Protein AF-N4WYJ4-F1 (afdb_monomer_lite)

pLDDT: mean 71.33, std 25.98, range [27.62, 96.44]

Organism: Cochliobolus heterostrophus (strain C4 / ATCC 48331 / race T) (NCBI:txid665024)

Sequence (217 aa):
MKHEQSHAVRSYKSSSYQSSDDYSVAETPSPDSASLHLPDNLIVEAGHGLLLISQLPTFDTAGLVSNTGTTDLAVLIHRHYRAFQPPVSLPNSDWTWKKATKQVVLLQKAFPAVKDAENSVLAMAAWFHFLCDIDDEVEQMESMERGLLLGRITKALQTASVDPLKLPKSGHAKLLALVGSFIRQCQVVLSPQVLSHVFADIIDCLEGLKEEAAYQE

Structure (mmCIF, N/CA/C/O backbone):
data_AF-N4WYJ4-F1
#
_entry.id   AF-N4WYJ4-F1
#
loop_
_atom_site.group_PDB
_atom_site.id
_atom_site.type_symbol
_atom_site.label_atom_id
_atom_site.label_alt_id
_atom_site.label_comp_id
_atom_site.label_asym_id
_atom_site.label_entity_id
_atom_site.label_seq_id
_atom_site.pdbx_PDB_ins_code
_atom_site.Cartn_x
_atom_site.Cartn_y
_atom_site.Cartn_z
_atom_site.occupancy
_atom_site.B_iso_or_equiv
_atom_site.auth_seq_id
_atom_site.auth_comp_id
_atom_site.auth_asym_id
_atom_site.auth_atom_id
_atom_site.pdbx_PDB_model_num
ATOM 1 N N . MET A 1 1 ? 72.669 -33.726 16.574 1.00 38.50 1 MET A N 1
ATOM 2 C CA . MET A 1 1 ? 72.337 -33.145 17.898 1.00 38.50 1 MET A CA 1
ATOM 3 C C . MET A 1 1 ? 70.827 -32.952 17.905 1.00 38.50 1 MET A C 1
ATOM 5 O O . MET A 1 1 ? 70.347 -32.255 17.031 1.00 38.50 1 MET A O 1
ATOM 9 N N . LYS A 1 2 ? 70.071 -33.906 18.464 1.00 35.25 2 LYS A N 1
ATOM 10 C CA . LYS A 1 2 ? 69.521 -33.941 19.841 1.00 35.25 2 LYS A CA 1
ATOM 11 C C . LYS A 1 2 ? 68.499 -32.815 20.113 1.00 35.25 2 LYS A C 1
ATOM 13 O O . LYS A 1 2 ? 68.910 -31.667 20.105 1.00 35.25 2 LYS A O 1
ATOM 18 N N . HIS A 1 3 ? 67.239 -33.252 20.309 1.00 31.59 3 HIS A N 1
ATOM 19 C CA . HIS A 1 3 ? 66.086 -32.762 21.107 1.00 31.59 3 HIS A CA 1
ATOM 20 C C . HIS A 1 3 ? 66.052 -31.283 21.562 1.00 31.59 3 HIS A C 1
ATOM 22 O O . HIS A 1 3 ? 67.072 -30.736 21.938 1.00 31.59 3 HIS A O 1
ATOM 28 N N . GLU A 1 4 ? 64.904 -30.590 21.577 1.00 37.00 4 GLU A N 1
ATOM 29 C CA . GLU A 1 4 ? 63.802 -30.826 22.530 1.00 37.00 4 GLU A CA 1
ATOM 30 C C . GLU A 1 4 ? 62.422 -30.331 22.047 1.00 37.00 4 GLU A C 1
ATOM 32 O O . GLU A 1 4 ? 62.275 -29.271 21.443 1.00 37.00 4 GLU A O 1
ATOM 37 N N . GLN A 1 5 ? 61.399 -31.121 22.386 1.00 38.88 5 GLN A N 1
ATOM 38 C CA . GLN A 1 5 ? 59.998 -30.714 22.492 1.00 38.88 5 GLN A CA 1
ATOM 39 C C . GLN A 1 5 ? 59.793 -29.895 23.775 1.00 38.88 5 GLN A C 1
ATOM 41 O O . GLN A 1 5 ? 60.411 -30.178 24.799 1.00 38.88 5 GLN A O 1
ATOM 46 N N . SER A 1 6 ? 58.814 -28.991 23.779 1.00 34.16 6 SER A N 1
ATOM 47 C CA . SER A 1 6 ? 58.082 -28.651 25.003 1.00 34.16 6 SER A CA 1
ATOM 48 C C . SER A 1 6 ? 56.608 -28.416 24.693 1.00 34.16 6 SER A C 1
ATOM 50 O O . SER A 1 6 ? 56.225 -27.476 24.002 1.00 34.16 6 SER A O 1
ATOM 52 N N .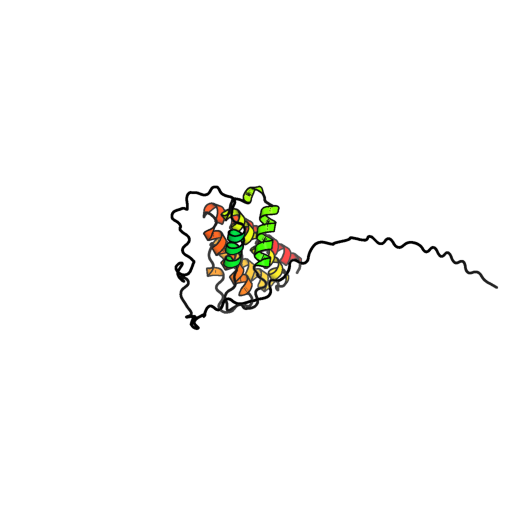 HIS A 1 7 ? 55.796 -29.338 25.205 1.00 33.34 7 HIS A N 1
ATOM 53 C CA . HIS A 1 7 ? 54.352 -29.235 25.341 1.00 33.34 7 HIS A CA 1
ATOM 54 C C . HIS A 1 7 ? 53.992 -28.230 26.440 1.00 33.34 7 HIS A C 1
ATOM 56 O O . HIS A 1 7 ? 54.588 -28.246 27.514 1.00 33.34 7 HIS A O 1
ATOM 62 N N . ALA A 1 8 ? 52.909 -27.482 26.237 1.00 30.91 8 ALA A N 1
ATOM 63 C CA . ALA A 1 8 ? 52.055 -27.034 27.331 1.00 30.91 8 ALA A CA 1
ATOM 64 C C . ALA A 1 8 ? 50.589 -27.199 26.914 1.00 30.91 8 ALA A C 1
ATOM 66 O O . ALA A 1 8 ? 50.016 -26.392 26.189 1.00 30.91 8 ALA A O 1
ATOM 67 N N . VAL A 1 9 ? 50.006 -28.306 27.369 1.00 31.36 9 VAL A N 1
ATOM 68 C CA . VAL A 1 9 ? 48.566 -28.562 27.408 1.00 31.36 9 VAL A CA 1
ATOM 69 C C . VAL A 1 9 ? 47.971 -27.739 28.550 1.00 31.36 9 VAL A C 1
ATOM 71 O O . VAL A 1 9 ? 48.458 -27.814 29.678 1.00 31.36 9 VAL A O 1
ATOM 74 N N . ARG A 1 10 ? 46.861 -27.035 28.305 1.00 28.66 10 ARG A N 1
ATOM 75 C CA . ARG A 1 10 ? 45.894 -26.729 29.367 1.00 28.66 10 ARG A CA 1
ATOM 76 C C . ARG A 1 10 ? 44.469 -26.870 28.835 1.00 28.66 10 ARG A C 1
ATOM 78 O O . ARG A 1 10 ? 43.967 -26.031 28.101 1.00 28.66 10 ARG A O 1
ATOM 85 N N . SER A 1 11 ? 43.882 -28.006 29.197 1.00 31.09 11 SER A N 1
ATOM 86 C CA . SER A 1 11 ? 42.454 -28.313 29.137 1.00 31.09 11 SER A CA 1
ATOM 87 C C . SER A 1 11 ? 41.702 -27.616 30.286 1.00 31.09 11 SER A C 1
ATOM 89 O O . SER A 1 11 ? 42.338 -27.072 31.193 1.00 31.09 11 SER A O 1
ATOM 91 N N . TYR A 1 12 ? 40.369 -27.750 30.256 1.00 29.00 12 TYR A N 1
ATOM 92 C CA . TYR A 1 12 ? 39.311 -27.290 31.175 1.00 29.00 12 TYR A CA 1
ATOM 93 C C . TYR A 1 12 ? 38.788 -25.874 30.858 1.00 29.00 12 TYR A C 1
ATOM 95 O O . TYR A 1 12 ? 39.542 -24.914 30.883 1.00 29.00 12 TYR A O 1
ATOM 103 N N . LYS A 1 13 ? 37.498 -25.645 30.572 1.00 28.92 13 LYS A N 1
ATOM 104 C CA . LYS A 1 13 ? 36.286 -26.295 31.096 1.00 28.92 13 LYS A CA 1
ATOM 105 C C . LYS A 1 13 ? 35.085 -26.007 30.179 1.00 28.92 13 LYS A C 1
ATOM 107 O O . LYS A 1 13 ? 34.887 -24.863 29.780 1.00 28.92 13 LYS A O 1
ATOM 112 N N . SER A 1 14 ? 34.256 -27.026 29.945 1.00 31.02 14 SER A N 1
ATOM 113 C CA . SER A 1 14 ? 32.849 -26.871 29.561 1.00 31.02 14 SER A CA 1
ATOM 114 C C . SER A 1 14 ? 32.115 -25.987 30.567 1.00 31.02 14 SER A C 1
ATOM 116 O O . SER A 1 14 ? 32.258 -26.181 31.775 1.00 31.02 14 SER A O 1
ATOM 118 N N . SER A 1 15 ? 31.270 -25.085 30.074 1.00 30.27 15 SER A N 1
ATOM 119 C CA . SER A 1 15 ? 30.170 -24.517 30.850 1.00 30.27 15 SER A CA 1
ATOM 120 C C . SER A 1 15 ? 28.878 -24.786 30.091 1.00 30.27 15 SER A C 1
ATOM 122 O O . SER A 1 15 ? 28.565 -24.161 29.083 1.00 30.27 15 SER A O 1
ATOM 124 N N . SER A 1 16 ? 28.187 -25.814 30.568 1.00 33.53 16 SER A N 1
ATOM 125 C CA . SER A 1 16 ? 26.795 -26.119 30.293 1.00 33.53 16 SER A CA 1
ATOM 126 C C . SER A 1 16 ? 25.916 -25.083 30.990 1.00 33.53 16 SER A C 1
ATOM 128 O O . SER A 1 16 ? 25.865 -25.063 32.221 1.00 33.53 16 SER A O 1
ATOM 130 N N . TYR A 1 17 ? 25.194 -24.267 30.228 1.00 32.22 17 TYR A N 1
ATOM 131 C CA . TYR A 1 17 ? 23.993 -23.620 30.743 1.00 32.22 17 TYR A CA 1
ATOM 132 C C . TYR A 1 17 ? 22.797 -24.492 30.375 1.00 32.22 17 TYR A C 1
ATOM 134 O O . TYR A 1 17 ? 22.372 -24.557 29.225 1.00 32.22 17 TYR A O 1
ATOM 142 N N . GLN A 1 18 ? 22.313 -25.218 31.383 1.00 32.12 18 GLN A N 1
ATOM 143 C CA . GLN A 1 18 ? 20.965 -25.763 31.423 1.00 32.12 18 GLN A CA 1
ATOM 144 C C . GLN A 1 18 ? 19.982 -24.591 31.359 1.00 32.12 18 GLN A C 1
ATOM 146 O O . GLN A 1 18 ? 20.016 -23.714 32.219 1.00 32.12 18 GLN A O 1
ATOM 151 N N . SER A 1 19 ? 19.102 -24.596 30.364 1.00 32.78 19 SER A N 1
ATOM 152 C CA . SER A 1 19 ? 17.838 -23.871 30.418 1.00 32.78 19 SER A CA 1
ATOM 153 C C . SER A 1 19 ? 16.743 -24.928 30.387 1.00 32.78 19 SER A C 1
ATOM 155 O O . SER A 1 19 ? 16.610 -25.691 29.432 1.00 32.78 19 SER A O 1
ATOM 157 N N . SER A 1 20 ? 16.086 -25.069 31.531 1.00 32.25 20 SER A N 1
ATOM 158 C CA . SER A 1 20 ? 14.923 -25.912 31.756 1.00 32.25 20 SER A CA 1
ATOM 159 C C . SER A 1 20 ? 13.689 -25.173 31.249 1.00 32.25 20 SER A C 1
ATOM 161 O O . SER A 1 20 ? 13.156 -24.330 31.969 1.00 32.25 20 SER A O 1
ATOM 163 N N . ASP A 1 21 ? 13.248 -25.497 30.038 1.00 30.53 21 ASP A N 1
ATOM 164 C CA . ASP A 1 21 ? 11.914 -25.140 29.563 1.00 30.53 21 ASP A CA 1
ATOM 165 C C . ASP A 1 21 ? 10.996 -26.338 29.799 1.00 30.53 21 ASP A C 1
ATOM 167 O O . ASP A 1 21 ? 10.959 -27.295 29.028 1.00 30.53 21 ASP A O 1
ATOM 171 N N . ASP A 1 22 ? 10.283 -26.283 30.916 1.00 32.94 22 ASP A N 1
ATOM 172 C CA . ASP A 1 22 ? 9.165 -27.160 31.226 1.00 32.94 22 ASP A CA 1
ATOM 173 C C . ASP A 1 22 ? 7.936 -26.264 31.362 1.00 32.94 22 ASP A C 1
ATOM 175 O O . ASP A 1 22 ? 7.796 -25.618 32.389 1.00 32.94 22 ASP A O 1
ATOM 179 N N . TYR A 1 23 ? 7.111 -26.149 30.312 1.00 35.03 23 TYR A N 1
ATOM 180 C CA . TYR A 1 23 ? 5.680 -25.829 30.423 1.00 35.03 23 TYR A CA 1
ATOM 181 C C . TYR A 1 23 ? 4.903 -26.262 29.163 1.00 35.03 23 TYR A C 1
ATOM 183 O O . TYR A 1 23 ? 4.906 -25.599 28.130 1.00 35.03 23 TYR A O 1
ATOM 191 N N . SER A 1 24 ? 4.189 -27.377 29.347 1.00 35.22 24 SER A N 1
ATOM 192 C CA . SER A 1 24 ? 2.861 -27.743 28.824 1.00 35.22 24 SER A CA 1
ATOM 193 C C . SER A 1 24 ? 2.606 -27.737 27.313 1.00 35.22 24 SER A C 1
ATOM 195 O O . SER A 1 24 ? 2.227 -26.740 26.701 1.00 35.22 24 SER A O 1
ATOM 197 N N . VAL A 1 25 ? 2.627 -28.954 26.765 1.00 37.81 25 VAL A N 1
ATOM 198 C CA . VAL A 1 25 ? 1.816 -29.368 25.615 1.00 37.81 25 VAL A CA 1
ATOM 199 C C . VAL A 1 25 ? 0.342 -29.108 25.948 1.00 37.81 25 VAL A C 1
ATOM 201 O O . VAL A 1 25 ? -0.238 -29.808 26.774 1.00 37.81 25 VAL A O 1
ATOM 204 N N . ALA A 1 26 ? -0.265 -28.100 25.324 1.00 34.91 26 ALA A N 1
ATOM 205 C CA . ALA A 1 26 ? -1.718 -27.995 25.288 1.00 34.91 26 ALA A CA 1
ATOM 206 C C . ALA A 1 26 ? -2.249 -29.044 24.300 1.00 34.91 26 ALA A C 1
ATOM 208 O O . ALA A 1 26 ? -1.870 -29.070 23.127 1.00 34.91 26 ALA A O 1
ATOM 209 N N . GLU A 1 27 ? -3.076 -29.937 24.829 1.00 35.94 27 GLU A N 1
ATOM 210 C CA . GLU A 1 27 ? -3.680 -31.082 24.161 1.00 35.94 27 GLU A CA 1
ATOM 211 C C . GLU A 1 27 ? -4.438 -30.687 22.885 1.00 35.94 27 GLU A C 1
ATOM 213 O O . GLU A 1 27 ? -5.182 -29.706 22.831 1.00 35.94 27 GLU A O 1
ATOM 218 N N . THR A 1 28 ? -4.264 -31.496 21.843 1.00 34.56 28 THR A N 1
ATOM 219 C CA . THR A 1 28 ? -5.131 -31.504 20.663 1.00 34.56 28 THR A CA 1
ATOM 220 C C . THR A 1 28 ? -6.446 -32.191 21.042 1.00 34.56 28 THR A C 1
ATOM 222 O O . THR A 1 28 ? -6.403 -33.335 21.497 1.00 34.56 28 THR A O 1
ATOM 225 N N . PRO A 1 29 ? -7.626 -31.573 20.848 1.00 31.42 29 PRO A N 1
ATOM 226 C CA . PRO A 1 29 ? -8.875 -32.301 21.009 1.00 31.42 29 PRO A CA 1
ATOM 227 C C . PRO A 1 29 ? -9.007 -33.286 19.843 1.00 31.42 29 PRO A C 1
ATOM 229 O O . PRO A 1 29 ? -9.060 -32.876 18.681 1.00 31.42 29 PRO A O 1
ATOM 232 N N . SER A 1 30 ? -9.028 -34.586 20.150 1.00 31.56 30 SER A N 1
ATOM 233 C CA . SER A 1 30 ? -9.415 -35.618 19.184 1.00 31.56 30 SER A CA 1
ATOM 234 C C . SER A 1 30 ? -10.875 -35.436 18.754 1.00 31.56 30 SER A C 1
ATOM 236 O O . SER A 1 30 ? -11.696 -34.973 19.550 1.00 31.56 30 SER A O 1
ATOM 238 N N . PRO A 1 31 ? -11.205 -35.787 17.500 1.00 36.66 31 PRO A N 1
ATOM 239 C CA . PRO A 1 31 ? -12.508 -35.532 16.925 1.00 36.66 31 PRO A CA 1
ATOM 240 C C . PRO A 1 31 ? -13.461 -36.648 17.336 1.00 36.66 31 PRO A C 1
ATOM 242 O O . PRO A 1 31 ? -13.298 -37.782 16.900 1.00 36.66 31 PRO A O 1
ATOM 245 N N . ASP A 1 32 ? -14.488 -36.320 18.113 1.00 28.59 32 ASP A N 1
ATOM 246 C CA . ASP A 1 32 ? -15.667 -37.170 18.174 1.00 28.59 32 ASP A CA 1
ATOM 247 C C . ASP A 1 32 ? -16.955 -36.357 18.031 1.00 28.59 32 ASP A C 1
ATOM 249 O O . ASP A 1 32 ? -17.362 -35.586 18.895 1.00 28.59 32 ASP A O 1
ATOM 253 N N . SER A 1 33 ? -17.583 -36.604 16.881 1.00 35.38 33 SER A N 1
ATOM 254 C CA . SER A 1 33 ? -19.020 -36.810 16.722 1.00 35.38 33 SER A CA 1
ATOM 255 C C . SER A 1 33 ? -19.963 -35.644 17.042 1.00 35.38 33 SER A C 1
ATOM 257 O O . SER A 1 33 ? -20.680 -35.639 18.038 1.00 35.38 33 SER A O 1
ATOM 259 N N . ALA A 1 34 ? -20.117 -34.751 16.062 1.00 30.33 34 ALA A N 1
ATOM 260 C CA . ALA A 1 34 ? -21.420 -34.170 15.745 1.00 30.33 34 ALA A CA 1
ATOM 261 C C . ALA A 1 34 ? -21.604 -34.154 14.222 1.00 30.33 34 ALA A C 1
ATOM 263 O O . ALA A 1 34 ? -21.078 -33.302 13.509 1.00 30.33 34 ALA A O 1
ATOM 264 N N . SER A 1 35 ? -22.335 -35.148 13.720 1.00 37.78 35 SER A N 1
ATOM 265 C CA . SER A 1 35 ? -22.820 -35.191 12.347 1.00 37.78 35 SER A CA 1
ATOM 266 C C . SER A 1 35 ? -23.762 -34.011 12.098 1.00 37.78 35 SER A C 1
ATOM 268 O O . SER A 1 35 ? -24.872 -33.985 12.634 1.00 37.78 35 SER A O 1
ATOM 270 N N . LEU A 1 36 ? -23.369 -33.073 11.242 1.00 30.50 36 LEU A N 1
ATOM 271 C CA . LEU A 1 36 ? -24.326 -32.233 10.535 1.00 30.50 36 LEU A CA 1
ATOM 272 C C . LEU A 1 36 ? -23.990 -32.259 9.047 1.00 30.50 36 LEU A C 1
ATOM 274 O O . LEU A 1 36 ? -22.912 -31.857 8.620 1.00 30.50 36 LEU A O 1
ATOM 278 N N . HIS A 1 37 ? -24.940 -32.793 8.286 1.00 34.72 37 HIS A N 1
ATOM 279 C CA . HIS A 1 37 ? -25.000 -32.782 6.833 1.00 34.72 37 HIS A CA 1
ATOM 280 C C . HIS A 1 37 ? -24.611 -31.410 6.258 1.00 34.72 37 HIS A C 1
ATOM 282 O O . HIS A 1 37 ? -25.333 -30.432 6.442 1.00 34.72 37 HIS A O 1
ATOM 288 N N . LEU A 1 38 ? -23.513 -31.358 5.505 1.00 30.47 38 LEU A N 1
ATOM 289 C CA . LEU A 1 38 ? -23.254 -30.298 4.533 1.00 30.47 38 LEU A CA 1
ATOM 290 C C . LEU A 1 38 ? -23.948 -30.689 3.219 1.00 30.47 38 LEU A C 1
ATOM 292 O O . LEU A 1 38 ? -23.690 -31.789 2.726 1.00 30.47 38 LEU A O 1
ATOM 296 N N . PRO A 1 39 ? -24.821 -29.851 2.634 1.00 33.59 39 PRO A N 1
ATOM 297 C CA . PRO A 1 39 ? -25.198 -30.029 1.247 1.00 33.59 39 PRO A CA 1
ATOM 298 C C . PRO A 1 39 ? -24.035 -29.593 0.353 1.00 33.59 39 PRO A C 1
ATOM 300 O O . PRO A 1 39 ? -23.543 -28.467 0.450 1.00 33.59 39 PRO A O 1
ATOM 303 N N . ASP A 1 40 ? -23.642 -30.497 -0.541 1.00 40.34 40 ASP A N 1
ATOM 304 C CA . ASP A 1 40 ? -22.989 -30.164 -1.801 1.00 40.34 40 ASP A CA 1
ATOM 305 C C . ASP A 1 40 ? -23.819 -29.102 -2.530 1.00 40.34 40 ASP A C 1
ATOM 307 O O . ASP A 1 40 ? -25.016 -29.302 -2.746 1.00 40.34 40 ASP A O 1
ATOM 311 N N . ASN A 1 41 ? -23.174 -27.985 -2.877 1.00 36.12 41 ASN A N 1
ATOM 312 C CA . ASN A 1 41 ? -23.384 -27.152 -4.071 1.00 36.12 41 ASN A CA 1
ATOM 313 C C . ASN A 1 41 ? -23.122 -25.674 -3.764 1.00 36.12 41 ASN A C 1
ATOM 315 O O . ASN A 1 41 ? -24.031 -24.913 -3.441 1.00 36.12 41 ASN A O 1
ATOM 319 N N . LEU A 1 42 ? -21.884 -25.240 -3.984 1.00 29.39 42 LEU A N 1
ATOM 320 C CA . LEU A 1 42 ? -21.603 -23.859 -4.368 1.00 29.39 42 LEU A CA 1
ATOM 321 C C . LEU A 1 42 ? -20.816 -23.897 -5.674 1.00 29.39 42 LEU A C 1
ATOM 323 O O . LEU A 1 42 ? -19.590 -23.969 -5.702 1.00 29.39 42 LEU A O 1
ATOM 327 N N . ILE A 1 43 ? -21.574 -23.898 -6.770 1.00 30.72 43 ILE A N 1
ATOM 328 C CA . ILE A 1 43 ? -21.075 -23.550 -8.096 1.00 30.72 43 ILE A CA 1
ATOM 329 C C . ILE A 1 43 ? -20.627 -22.090 -8.007 1.00 30.72 43 ILE A C 1
ATOM 331 O O . ILE A 1 43 ? -21.433 -21.194 -7.762 1.00 30.72 43 ILE A O 1
ATOM 335 N N . VAL A 1 44 ? -19.325 -21.863 -8.152 1.00 31.73 44 VAL A N 1
ATOM 336 C CA . VAL A 1 44 ? -18.732 -20.526 -8.191 1.00 31.73 44 VAL A CA 1
ATOM 337 C C . VAL A 1 44 ? -18.948 -19.967 -9.594 1.00 31.73 44 VAL A C 1
ATOM 339 O O . VAL A 1 44 ? -18.223 -20.319 -10.523 1.00 31.73 44 VAL A O 1
ATOM 342 N N . GLU A 1 45 ? -19.949 -19.104 -9.763 1.00 27.62 45 GLU A N 1
ATOM 343 C CA . GLU A 1 45 ? -20.024 -18.254 -10.950 1.00 27.62 45 GLU A CA 1
ATOM 344 C C . GLU A 1 45 ? -19.012 -17.111 -10.841 1.00 27.62 45 GLU A C 1
ATOM 346 O O . GLU A 1 45 ? -18.924 -16.387 -9.847 1.00 27.62 45 GLU A O 1
ATOM 351 N N . ALA A 1 46 ? -18.211 -16.981 -11.895 1.00 42.84 46 ALA A N 1
ATOM 352 C CA . ALA A 1 46 ? -17.242 -15.922 -12.064 1.00 42.84 46 ALA A CA 1
ATOM 353 C C . ALA A 1 46 ? -17.950 -14.616 -12.446 1.00 42.84 46 ALA A C 1
ATOM 355 O O . ALA A 1 46 ? -18.563 -14.511 -13.505 1.00 42.84 46 ALA A O 1
ATOM 356 N N . GLY A 1 47 ? -17.780 -13.594 -11.613 1.00 34.91 47 GLY A N 1
ATOM 357 C CA . GLY A 1 47 ? -18.064 -12.210 -11.971 1.00 34.91 47 GLY A CA 1
ATOM 358 C C . GLY A 1 47 ? -18.966 -11.505 -10.972 1.00 34.91 47 GLY A C 1
ATOM 359 O O . GLY A 1 47 ? -19.944 -12.066 -10.500 1.00 34.91 47 GLY A O 1
ATOM 360 N N . HIS A 1 48 ? -18.676 -10.218 -10.779 1.00 32.94 48 HIS A N 1
ATOM 361 C CA . HIS A 1 48 ? -19.394 -9.239 -9.955 1.00 32.94 48 HIS A CA 1
ATOM 362 C C . HIS A 1 48 ? -18.935 -9.223 -8.491 1.00 32.94 48 HIS A C 1
ATOM 364 O O . HIS A 1 48 ? -19.405 -9.953 -7.624 1.00 32.94 48 HIS A O 1
ATOM 370 N N . GLY A 1 49 ? -17.982 -8.321 -8.228 1.00 39.31 49 GLY A N 1
ATOM 371 C CA . GLY A 1 49 ? -17.507 -7.931 -6.902 1.00 39.31 49 GLY A CA 1
ATOM 372 C C . GLY A 1 49 ? -18.562 -7.166 -6.108 1.00 39.31 49 GLY A C 1
ATOM 373 O O . GLY A 1 49 ? -18.391 -5.984 -5.840 1.00 39.31 49 GLY A O 1
ATOM 374 N N . LEU A 1 50 ? -19.638 -7.860 -5.748 1.00 42.12 50 LEU A N 1
ATOM 375 C CA . LEU A 1 50 ? -20.642 -7.469 -4.761 1.00 42.12 50 LEU A CA 1
ATOM 376 C C . LEU A 1 50 ? -21.359 -8.743 -4.277 1.00 42.12 50 LEU A C 1
ATOM 378 O O . LEU A 1 50 ? -22.571 -8.893 -4.405 1.00 42.12 50 LEU A O 1
ATOM 382 N N . LEU A 1 51 ? -20.608 -9.701 -3.725 1.00 39.41 51 LEU A N 1
ATOM 383 C CA . LEU A 1 51 ? -21.223 -10.806 -2.988 1.00 39.41 51 LEU A CA 1
ATOM 384 C C . LEU A 1 51 ? -21.606 -10.320 -1.586 1.00 39.41 51 LEU A C 1
ATOM 386 O O . LEU A 1 51 ? -20.807 -10.319 -0.656 1.00 39.41 51 LEU A O 1
ATOM 390 N N . LEU A 1 52 ? -22.844 -9.824 -1.527 1.00 38.53 52 LEU A N 1
ATOM 391 C CA . LEU A 1 52 ? -23.845 -10.050 -0.483 1.00 38.53 52 LEU A CA 1
ATOM 392 C C . LEU A 1 52 ? -23.297 -10.250 0.942 1.00 38.53 52 LEU A C 1
ATOM 394 O O . LEU A 1 52 ? -22.988 -11.355 1.379 1.00 38.53 52 LEU A O 1
ATOM 398 N N . ILE A 1 53 ? -23.362 -9.164 1.715 1.00 42.94 53 ILE A N 1
ATOM 399 C CA . ILE A 1 53 ? -23.260 -9.107 3.187 1.00 42.94 53 ILE A CA 1
ATOM 400 C C . ILE A 1 53 ? -24.293 -10.036 3.886 1.00 42.94 53 ILE A C 1
ATOM 402 O O . ILE A 1 53 ? -24.274 -10.194 5.101 1.00 42.94 53 ILE A O 1
ATOM 406 N N . SER A 1 54 ? -25.186 -10.704 3.149 1.00 34.69 54 SER A N 1
ATOM 407 C CA . SER A 1 54 ? -26.291 -11.511 3.676 1.00 34.69 54 SER A CA 1
ATOM 408 C C . SER A 1 54 ? -25.964 -12.976 3.999 1.00 34.69 54 SER A C 1
ATOM 410 O O . SER A 1 54 ? -26.879 -13.719 4.343 1.00 34.69 54 SER A O 1
ATOM 412 N N . GLN A 1 55 ? -24.701 -13.411 3.922 1.00 39.50 55 GLN A N 1
ATOM 413 C CA . GLN A 1 55 ? -24.289 -14.743 4.410 1.00 39.50 55 GLN A CA 1
ATOM 414 C C . GLN A 1 55 ? -23.392 -14.709 5.655 1.00 39.50 55 GLN A C 1
ATOM 416 O O . GLN A 1 55 ? -22.908 -15.748 6.102 1.00 39.50 55 GLN A O 1
ATOM 421 N N . LEU A 1 56 ? -23.191 -13.534 6.254 1.00 44.66 56 LEU A N 1
ATOM 422 C CA . LEU A 1 56 ? -22.655 -13.460 7.610 1.00 44.66 56 LEU A CA 1
ATOM 423 C C . LEU A 1 56 ? -23.780 -13.788 8.608 1.00 44.66 56 LEU A C 1
ATOM 425 O O . LEU A 1 56 ? -24.931 -13.426 8.349 1.00 44.66 56 LEU A O 1
ATOM 429 N N . PRO A 1 57 ? -23.482 -14.440 9.750 1.00 36.38 57 PRO A N 1
ATOM 430 C CA . PRO A 1 57 ? -24.425 -14.493 10.862 1.00 36.38 57 PRO A CA 1
ATOM 431 C C . PRO A 1 57 ? -24.919 -13.070 11.127 1.00 36.38 57 PRO A C 1
ATOM 433 O O . PRO A 1 57 ? -24.099 -12.152 11.189 1.00 36.38 57 PRO A O 1
ATOM 436 N N . THR A 1 58 ? 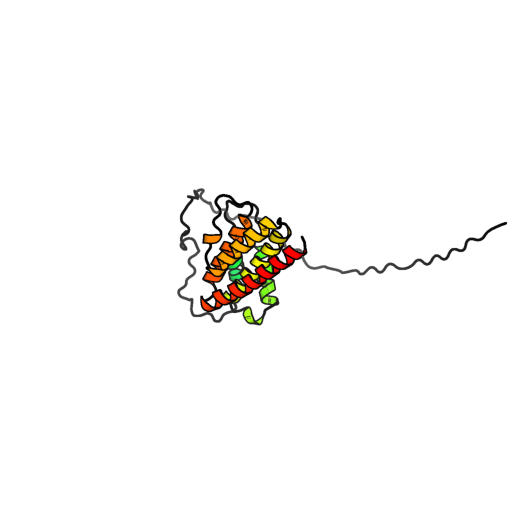-26.234 -12.868 11.233 1.00 36.66 58 THR A N 1
ATOM 437 C CA . THR A 1 58 ? -26.825 -11.572 11.588 1.00 36.66 58 THR A CA 1
ATOM 438 C C . THR A 1 58 ? -26.279 -11.137 12.942 1.00 36.66 58 THR A C 1
ATOM 440 O O . THR A 1 58 ? -26.799 -11.527 13.985 1.00 36.66 58 THR A O 1
ATOM 443 N N . PHE A 1 59 ? -25.205 -10.351 12.927 1.00 44.41 59 PHE A N 1
ATOM 444 C CA . PHE A 1 59 ? -24.802 -9.562 14.073 1.00 44.41 59 PHE A CA 1
ATOM 445 C C . PHE A 1 59 ? -25.792 -8.413 14.168 1.00 44.41 59 PHE A C 1
ATOM 447 O O . PHE A 1 59 ? -25.940 -7.625 13.236 1.00 44.41 59 PHE A O 1
ATOM 454 N N . ASP A 1 60 ? -26.516 -8.382 15.279 1.00 35.66 60 ASP A N 1
ATOM 455 C CA . ASP A 1 60 ? -27.453 -7.325 15.611 1.00 35.66 60 ASP A CA 1
ATOM 456 C C . ASP A 1 60 ? -26.711 -5.980 15.674 1.00 35.66 60 ASP A C 1
ATOM 458 O O . ASP A 1 60 ? -25.995 -5.672 16.628 1.00 35.66 60 ASP A O 1
ATOM 462 N N . THR A 1 61 ? -26.838 -5.186 14.611 1.00 42.56 61 THR A N 1
ATOM 463 C CA . THR A 1 61 ? -26.232 -3.856 14.508 1.00 42.56 61 THR A CA 1
ATOM 464 C C . THR A 1 61 ? -27.044 -2.782 15.234 1.00 42.56 61 THR A C 1
ATOM 466 O O . THR A 1 61 ? -26.623 -1.627 15.251 1.00 42.56 61 THR A O 1
ATOM 469 N N . ALA A 1 62 ? -28.184 -3.121 15.858 1.00 35.06 62 ALA A N 1
ATOM 470 C CA . ALA A 1 62 ? -28.998 -2.160 16.609 1.00 35.06 62 ALA A CA 1
ATOM 471 C C . ALA A 1 62 ? -28.310 -1.662 17.897 1.00 35.06 62 ALA A C 1
ATOM 473 O O . ALA A 1 62 ? -28.752 -0.682 18.494 1.00 35.06 62 ALA A O 1
ATOM 474 N N . GLY A 1 63 ? -27.200 -2.296 18.295 1.00 30.83 63 GLY A N 1
ATOM 475 C CA . GLY A 1 63 ? -26.357 -1.908 19.426 1.00 30.83 63 GLY A CA 1
ATOM 476 C C . GLY A 1 63 ? -25.055 -1.177 19.074 1.00 30.83 63 GLY A C 1
ATOM 477 O O . GLY A 1 63 ? -24.235 -0.999 19.971 1.00 30.83 63 GLY A O 1
ATOM 478 N N . LEU A 1 64 ? -24.828 -0.746 17.822 1.00 40.62 64 LEU A N 1
ATOM 479 C CA . LEU A 1 64 ? -23.647 0.052 17.426 1.00 40.62 64 LEU A CA 1
ATOM 480 C C . LEU A 1 64 ? -23.771 1.512 17.897 1.00 40.62 64 LEU A C 1
ATOM 482 O O . LEU A 1 64 ? -23.715 2.475 17.135 1.00 40.62 64 LEU A O 1
ATOM 486 N N . VAL A 1 65 ? -23.938 1.662 19.207 1.00 34.50 65 VAL A N 1
ATOM 487 C CA . VAL A 1 65 ? -23.569 2.866 19.937 1.00 34.50 65 VAL A CA 1
ATOM 488 C C . VAL A 1 65 ? -22.066 3.050 19.741 1.00 34.50 65 VAL A C 1
ATOM 490 O O . VAL A 1 65 ? -21.303 2.094 19.850 1.00 34.50 65 VAL A O 1
ATOM 493 N N . SER A 1 66 ? -21.664 4.277 19.415 1.00 40.53 66 SER A N 1
ATOM 494 C CA . SER A 1 66 ? -20.279 4.746 19.315 1.00 40.53 66 SER A CA 1
ATOM 495 C C . SER A 1 66 ? -19.379 4.130 20.397 1.00 40.53 66 SER A C 1
ATOM 497 O O . SER A 1 66 ? -19.295 4.651 21.508 1.00 40.53 66 SER A O 1
ATOM 499 N N . ASN A 1 67 ? -18.685 3.038 20.071 1.00 37.38 67 ASN A N 1
ATOM 500 C CA . ASN A 1 67 ? -17.699 2.443 20.957 1.00 37.38 67 ASN A CA 1
ATOM 501 C C . ASN A 1 67 ? -16.394 3.216 20.797 1.00 37.38 67 ASN A C 1
ATOM 503 O O . ASN A 1 67 ? -15.569 2.927 19.936 1.00 37.38 67 ASN A O 1
ATOM 507 N N . THR A 1 68 ? -16.174 4.163 21.701 1.00 42.69 68 THR A N 1
ATOM 508 C CA . THR A 1 68 ? -14.838 4.491 22.211 1.00 42.69 68 THR A CA 1
ATOM 509 C C . THR A 1 68 ? -14.283 3.273 22.968 1.00 42.69 68 THR A C 1
ATOM 511 O O . THR A 1 68 ? -14.119 3.305 24.186 1.00 42.69 68 THR A O 1
ATOM 514 N N . GLY A 1 69 ? -14.100 2.160 22.258 1.00 46.69 69 GLY A N 1
ATOM 515 C CA . GLY A 1 69 ? -13.587 0.891 22.758 1.00 46.69 69 GLY A CA 1
ATOM 516 C C . GLY A 1 69 ? -12.295 0.545 22.032 1.00 46.69 69 GLY A C 1
ATOM 517 O O . GLY A 1 69 ? -12.097 0.942 20.886 1.00 46.69 69 GLY A O 1
ATOM 518 N N . THR A 1 70 ? -11.412 -0.168 22.723 1.00 61.78 70 THR A N 1
ATOM 519 C CA . THR A 1 70 ? -10.143 -0.687 22.203 1.00 61.78 70 THR A CA 1
ATOM 520 C C . THR A 1 70 ? -10.337 -1.314 20.823 1.00 61.78 70 THR A C 1
ATOM 522 O O . THR A 1 70 ? -11.203 -2.172 20.653 1.00 61.78 70 THR A O 1
ATOM 525 N N . THR A 1 71 ? -9.543 -0.887 19.838 1.00 73.50 71 THR A N 1
ATOM 526 C CA . THR A 1 71 ? -9.624 -1.415 18.471 1.00 73.50 71 THR A CA 1
ATOM 527 C C . THR A 1 71 ? -9.411 -2.928 18.471 1.00 73.50 71 THR A C 1
ATOM 529 O O . THR A 1 71 ? -8.422 -3.421 19.018 1.00 73.50 71 THR A O 1
ATOM 532 N N . ASP A 1 72 ? -10.326 -3.673 17.847 1.00 87.69 72 ASP A N 1
ATOM 533 C CA . ASP A 1 72 ? -10.210 -5.126 17.746 1.00 87.69 72 ASP A CA 1
ATOM 534 C C . ASP A 1 72 ? -9.036 -5.499 16.825 1.00 87.69 72 ASP A C 1
ATOM 536 O O . ASP A 1 72 ? -9.046 -5.278 15.609 1.00 87.69 72 ASP A O 1
ATOM 540 N N . LEU A 1 73 ? -8.002 -6.087 17.426 1.00 89.06 73 LEU A N 1
ATOM 541 C CA . LEU A 1 73 ? -6.801 -6.531 16.733 1.00 89.06 73 LEU A CA 1
ATOM 542 C C . LEU A 1 73 ? -7.112 -7.562 15.637 1.00 89.06 73 LEU A C 1
ATOM 544 O O . LEU A 1 73 ? -6.499 -7.520 14.571 1.00 89.06 73 LEU A O 1
ATOM 548 N N . ALA A 1 74 ? -8.065 -8.470 15.856 1.00 91.69 74 ALA A N 1
ATOM 549 C CA . ALA A 1 74 ? -8.433 -9.464 14.853 1.00 91.69 74 ALA A CA 1
ATOM 550 C C . ALA A 1 74 ? -9.077 -8.802 13.626 1.00 91.69 74 ALA A C 1
ATOM 552 O O . ALA A 1 74 ? -8.790 -9.196 12.492 1.00 91.69 74 ALA A O 1
ATOM 553 N N . VAL A 1 75 ? -9.880 -7.753 13.841 1.00 92.38 75 VAL A N 1
ATOM 554 C CA . VAL A 1 75 ? -10.483 -6.955 12.763 1.00 92.38 75 VAL A CA 1
ATOM 555 C C . VAL A 1 75 ? -9.407 -6.235 11.957 1.00 92.38 75 VAL A C 1
ATOM 557 O O . VAL A 1 75 ? -9.410 -6.332 10.729 1.00 92.38 75 VAL A O 1
ATOM 560 N N . LEU A 1 76 ? -8.444 -5.587 12.619 1.00 94.56 76 LEU A N 1
ATOM 561 C CA . LEU A 1 76 ? -7.313 -4.936 11.948 1.00 94.56 76 LEU A CA 1
ATOM 562 C C . LEU A 1 76 ? -6.523 -5.913 11.071 1.00 94.56 76 LEU A C 1
ATOM 564 O O . LEU A 1 76 ? -6.271 -5.637 9.896 1.00 94.56 76 LEU A O 1
ATOM 568 N N . ILE A 1 77 ? -6.167 -7.073 11.626 1.00 94.62 77 ILE A N 1
ATOM 569 C CA . ILE A 1 77 ? -5.424 -8.114 10.908 1.00 94.62 77 ILE A CA 1
ATOM 570 C C . ILE A 1 77 ? -6.232 -8.617 9.714 1.00 94.62 77 ILE A C 1
ATOM 572 O O . ILE A 1 77 ? -5.681 -8.745 8.621 1.00 94.62 77 ILE A O 1
ATOM 576 N N . HIS A 1 78 ? -7.531 -8.868 9.893 1.00 95.19 78 HIS A N 1
ATOM 577 C CA . HIS A 1 78 ? -8.388 -9.345 8.815 1.00 95.19 78 HIS A CA 1
ATOM 578 C C . HIS A 1 78 ? -8.509 -8.331 7.682 1.00 95.19 78 HIS A C 1
ATOM 580 O O . HIS A 1 78 ? -8.341 -8.692 6.515 1.00 95.19 78 HIS A O 1
ATOM 586 N N . ARG A 1 79 ? -8.759 -7.060 8.016 1.00 95.50 79 ARG A N 1
ATOM 587 C CA . ARG A 1 79 ? -8.845 -5.977 7.031 1.00 95.50 79 ARG A CA 1
ATOM 588 C C . ARG A 1 79 ? -7.537 -5.839 6.254 1.00 95.50 79 ARG A C 1
ATOM 590 O O . ARG A 1 79 ? -7.578 -5.799 5.027 1.00 95.50 79 ARG A O 1
ATOM 597 N N . HIS A 1 80 ? -6.394 -5.844 6.945 1.00 96.31 80 HIS A N 1
ATOM 598 C CA . HIS A 1 80 ? -5.076 -5.769 6.304 1.00 96.31 80 HIS A CA 1
ATOM 599 C C . HIS A 1 80 ? -4.795 -6.985 5.412 1.00 96.31 80 HIS A C 1
ATOM 601 O O . HIS A 1 80 ? -4.438 -6.835 4.248 1.00 96.31 80 HIS A O 1
ATOM 607 N N . TYR A 1 81 ? -5.038 -8.201 5.910 1.00 95.00 81 TYR A N 1
ATOM 608 C CA . TYR A 1 81 ? -4.849 -9.429 5.135 1.00 95.00 81 TYR A CA 1
ATOM 609 C C . TYR A 1 81 ? -5.659 -9.418 3.834 1.00 95.00 81 TYR A C 1
ATOM 611 O O . TYR A 1 81 ? -5.118 -9.711 2.767 1.00 95.00 81 TYR A O 1
ATOM 619 N N . ARG A 1 82 ? -6.941 -9.043 3.911 1.00 93.94 82 ARG A N 1
ATOM 620 C CA . ARG A 1 82 ? -7.842 -9.007 2.754 1.00 93.94 82 ARG A CA 1
ATOM 621 C C . ARG A 1 82 ? -7.469 -7.937 1.735 1.00 93.94 82 ARG A C 1
ATOM 623 O O . ARG A 1 82 ? -7.597 -8.197 0.543 1.00 93.94 82 ARG A O 1
ATOM 630 N N . ALA A 1 83 ? -6.997 -6.771 2.178 1.00 94.12 83 ALA A N 1
ATOM 631 C CA . ALA A 1 83 ? -6.616 -5.678 1.282 1.00 94.12 83 ALA A CA 1
ATOM 632 C C . ALA A 1 83 ? -5.513 -6.084 0.288 1.00 94.12 83 ALA A C 1
ATOM 634 O O . ALA A 1 83 ? -5.516 -5.645 -0.864 1.00 94.12 83 ALA A O 1
ATOM 635 N N . PHE A 1 84 ? -4.612 -6.970 0.713 1.00 93.19 84 PHE A N 1
ATOM 636 C CA . PHE A 1 84 ? -3.460 -7.431 -0.066 1.00 93.19 84 PHE A CA 1
ATOM 637 C C . PHE A 1 84 ? -3.572 -8.883 -0.529 1.00 93.19 84 PHE A C 1
ATOM 639 O O . PHE A 1 84 ? -2.601 -9.465 -1.007 1.00 93.19 84 PHE A O 1
ATOM 646 N N . GLN A 1 85 ? -4.757 -9.485 -0.415 1.00 88.25 85 GLN A N 1
ATOM 647 C CA . GLN A 1 85 ? -4.967 -10.819 -0.949 1.00 88.25 85 GLN A CA 1
ATOM 648 C C . GLN A 1 85 ? -4.826 -10.775 -2.482 1.00 88.25 85 GLN A C 1
ATOM 650 O O . GLN A 1 85 ? -5.542 -10.013 -3.140 1.00 88.25 85 GLN A O 1
ATOM 655 N N . PRO A 1 86 ? -3.915 -11.564 -3.070 1.00 74.94 86 PRO A N 1
ATOM 656 C CA . PRO A 1 86 ? -3.698 -11.521 -4.503 1.00 74.94 86 PRO A CA 1
ATOM 657 C C . PRO A 1 86 ? -4.902 -12.080 -5.260 1.00 74.94 86 PRO A C 1
ATOM 659 O O . PRO A 1 86 ? -5.641 -12.923 -4.738 1.00 74.94 86 PRO A O 1
ATOM 662 N N . PRO A 1 87 ? -5.077 -11.664 -6.523 1.00 76.00 87 PRO A N 1
ATOM 663 C CA . PRO A 1 87 ? -6.003 -12.311 -7.436 1.00 76.00 87 PRO A CA 1
ATOM 664 C C . PRO A 1 87 ? -5.749 -13.821 -7.508 1.00 76.00 87 PRO A C 1
ATOM 666 O O . PRO A 1 87 ? -4.603 -14.258 -7.540 1.00 76.00 87 PRO A O 1
ATOM 669 N N . VAL A 1 88 ? -6.818 -14.613 -7.634 1.00 75.50 88 VAL A N 1
ATOM 670 C CA . VAL A 1 88 ? -6.752 -16.086 -7.762 1.00 75.50 88 VAL A CA 1
ATOM 671 C C . VAL A 1 88 ? -5.854 -16.531 -8.928 1.00 75.50 88 VAL A C 1
ATOM 673 O O . VAL A 1 88 ? -5.260 -17.603 -8.892 1.00 75.50 88 VAL A O 1
ATOM 676 N N . SER A 1 89 ? -5.700 -15.683 -9.948 1.00 73.88 89 SER A N 1
ATOM 677 C CA . SER A 1 89 ? -4.806 -15.900 -11.087 1.00 73.88 89 SER A CA 1
ATOM 678 C C . SER A 1 89 ? -3.307 -15.796 -10.760 1.00 73.88 89 SER A C 1
ATOM 680 O O . SER A 1 89 ? -2.490 -16.052 -11.640 1.00 73.88 89 SER A O 1
ATOM 682 N N . LEU A 1 90 ? -2.931 -15.407 -9.537 1.00 72.44 90 LEU A N 1
ATOM 683 C CA . LEU A 1 90 ? -1.551 -15.289 -9.053 1.00 72.44 90 LEU A CA 1
ATOM 684 C C . LEU A 1 90 ? -1.333 -16.249 -7.861 1.00 72.44 90 LEU A C 1
ATOM 686 O O . LEU A 1 90 ? -1.364 -15.821 -6.708 1.00 72.44 90 LEU A O 1
ATOM 690 N N . PRO A 1 91 ? -1.140 -17.558 -8.119 1.00 56.66 91 PRO A N 1
ATOM 691 C CA . PRO A 1 91 ? -1.272 -18.603 -7.098 1.00 56.66 91 PRO A CA 1
ATOM 692 C C . PRO A 1 91 ? -0.111 -18.722 -6.092 1.00 56.66 91 PRO A C 1
ATOM 694 O O . PRO A 1 91 ? -0.256 -19.447 -5.114 1.00 56.66 91 PRO A O 1
ATOM 697 N N . ASN A 1 92 ? 1.003 -18.003 -6.260 1.00 59.28 92 ASN A N 1
ATOM 698 C CA . ASN A 1 92 ? 2.130 -18.028 -5.316 1.00 59.28 92 ASN A CA 1
ATOM 699 C C . ASN A 1 92 ? 2.269 -16.693 -4.598 1.00 59.28 92 ASN A C 1
ATOM 701 O O . ASN A 1 92 ? 3.001 -15.797 -5.015 1.00 59.28 92 ASN A O 1
ATOM 705 N N . SER A 1 93 ? 1.533 -16.573 -3.506 1.00 67.25 93 SER A N 1
ATOM 706 C CA . SER A 1 93 ? 1.557 -15.400 -2.660 1.00 67.25 93 SER A CA 1
ATOM 707 C C . SER A 1 93 ? 2.159 -15.742 -1.319 1.00 67.25 93 SER A C 1
ATOM 709 O O . SER A 1 93 ? 1.510 -16.366 -0.482 1.00 67.25 93 SER A O 1
ATOM 711 N N . ASP A 1 94 ? 3.366 -15.241 -1.078 1.00 82.19 94 ASP A N 1
ATOM 712 C CA . ASP A 1 94 ? 3.984 -15.298 0.245 1.00 82.19 94 ASP A CA 1
ATOM 713 C C . ASP A 1 94 ? 3.192 -14.488 1.290 1.00 82.19 94 ASP A C 1
ATOM 715 O O . ASP A 1 94 ? 3.517 -14.526 2.481 1.00 82.19 94 ASP A O 1
ATOM 719 N N . TRP A 1 95 ? 2.154 -13.751 0.870 1.00 90.81 95 TRP A N 1
ATOM 720 C CA . TRP A 1 95 ? 1.213 -13.071 1.747 1.00 90.81 95 TRP A CA 1
ATOM 721 C C . TRP A 1 95 ? 0.286 -14.063 2.452 1.00 90.81 95 TRP A C 1
ATOM 723 O O . TRP A 1 95 ? -0.517 -14.772 1.844 1.00 90.81 95 TRP A O 1
ATOM 733 N N . THR A 1 96 ? 0.391 -14.094 3.778 1.00 91.44 96 THR A N 1
ATOM 734 C CA . THR A 1 96 ? -0.353 -15.010 4.644 1.00 91.44 96 THR A CA 1
ATOM 735 C C . THR A 1 96 ? -0.959 -14.252 5.813 1.00 91.44 96 THR A C 1
ATOM 737 O O . THR A 1 96 ? -0.448 -13.210 6.229 1.00 91.44 96 THR A O 1
ATOM 740 N N . TRP A 1 97 ? -1.988 -14.836 6.429 1.00 92.25 97 TRP A N 1
ATOM 741 C CA . TRP A 1 97 ? -2.551 -14.334 7.684 1.00 92.25 97 TRP A CA 1
ATOM 742 C C . TRP A 1 97 ? -1.479 -14.101 8.760 1.00 92.25 97 TRP A C 1
ATOM 744 O O . TRP A 1 97 ? -1.497 -13.106 9.486 1.00 92.25 97 TRP A O 1
ATOM 754 N N . LYS A 1 98 ? -0.493 -15.005 8.837 1.00 94.31 98 LYS A N 1
ATOM 755 C CA . LYS A 1 98 ? 0.635 -14.909 9.770 1.00 94.31 98 LYS A CA 1
ATOM 756 C C . LYS A 1 98 ? 1.504 -13.677 9.496 1.00 94.31 98 LYS A C 1
ATOM 758 O O . LYS A 1 98 ? 1.914 -13.023 10.453 1.00 94.31 98 LYS A O 1
ATOM 763 N N . LYS A 1 99 ? 1.785 -13.345 8.228 1.00 94.00 99 LYS A N 1
ATOM 764 C CA . LYS A 1 99 ? 2.517 -12.114 7.871 1.00 94.00 99 LYS A CA 1
ATOM 765 C C . LYS A 1 99 ? 1.700 -10.865 8.214 1.00 94.00 99 LYS A C 1
ATOM 767 O O . LYS A 1 99 ? 2.233 -9.986 8.886 1.00 94.00 99 LYS A O 1
ATOM 772 N N . ALA A 1 100 ? 0.409 -10.845 7.878 1.00 94.75 100 ALA A N 1
ATOM 773 C CA . ALA A 1 100 ? -0.491 -9.744 8.233 1.00 94.75 100 ALA A CA 1
ATOM 774 C C . ALA A 1 100 ? -0.530 -9.497 9.748 1.00 94.75 100 ALA A C 1
ATOM 776 O O . ALA A 1 100 ? -0.356 -8.370 10.206 1.00 94.75 100 ALA A O 1
ATOM 777 N N . THR A 1 101 ? -0.661 -10.574 10.529 1.00 95.50 101 THR A N 1
ATOM 778 C CA . THR A 1 101 ? -0.641 -10.529 11.997 1.00 95.50 101 THR A CA 1
ATOM 779 C C . THR A 1 101 ? 0.658 -9.920 12.511 1.00 95.50 101 THR A C 1
ATOM 781 O O . THR A 1 101 ? 0.630 -9.012 13.338 1.00 95.50 101 THR A O 1
ATOM 784 N N . LYS A 1 102 ? 1.805 -10.397 12.011 1.00 95.88 102 LYS A N 1
ATOM 785 C CA . LYS A 1 102 ? 3.118 -9.887 12.421 1.00 95.88 102 LYS A CA 1
ATOM 786 C C . LYS A 1 102 ? 3.252 -8.390 12.162 1.00 95.88 102 LYS A C 1
ATOM 788 O O . LYS A 1 102 ? 3.685 -7.687 13.066 1.00 95.88 102 LYS A O 1
ATOM 793 N N . GLN A 1 103 ? 2.875 -7.914 10.977 1.00 95.19 103 GLN A N 1
ATOM 794 C CA . GLN A 1 103 ? 2.995 -6.497 10.625 1.00 95.19 103 GLN A CA 1
ATOM 795 C C . GLN A 1 103 ? 2.105 -5.610 11.508 1.00 95.19 103 GLN A C 1
ATOM 797 O O . GLN A 1 103 ? 2.599 -4.649 12.090 1.00 95.19 103 GLN A O 1
ATOM 802 N N . VAL A 1 104 ? 0.826 -5.963 11.686 1.00 94.88 104 VAL A N 1
ATOM 803 C CA . VAL A 1 104 ? -0.101 -5.177 12.525 1.00 94.88 104 VAL A CA 1
ATOM 804 C C . VAL A 1 104 ? 0.363 -5.143 13.985 1.00 94.88 104 VAL A C 1
ATOM 806 O O . VAL A 1 104 ? 0.427 -4.073 14.590 1.00 94.88 104 VAL A O 1
ATOM 809 N N . VAL A 1 105 ? 0.749 -6.294 14.546 1.00 94.00 105 VAL A N 1
ATOM 810 C CA . VAL A 1 105 ? 1.247 -6.378 15.929 1.00 94.00 105 VAL A CA 1
ATOM 811 C C . VAL A 1 105 ? 2.558 -5.608 16.099 1.00 94.00 105 VAL A C 1
ATOM 813 O O . VAL A 1 105 ? 2.745 -4.945 17.119 1.00 94.00 105 VAL A O 1
ATOM 816 N N . LEU A 1 106 ? 3.472 -5.682 15.125 1.00 94.56 106 LEU A N 1
ATOM 817 C CA . LEU A 1 106 ? 4.730 -4.935 15.148 1.00 94.56 106 LEU A CA 1
ATOM 818 C C . LEU A 1 106 ? 4.465 -3.426 15.180 1.00 94.56 106 LEU A C 1
ATOM 820 O O . LEU A 1 106 ? 5.039 -2.730 16.013 1.00 94.56 106 LEU A O 1
ATOM 824 N N . LEU A 1 107 ? 3.559 -2.934 14.333 1.00 94.19 107 LEU A N 1
ATOM 825 C CA . LEU A 1 107 ? 3.231 -1.512 14.259 1.00 94.19 107 LEU A CA 1
ATOM 826 C C . LEU A 1 107 ? 2.546 -0.999 15.524 1.00 94.19 107 LEU A C 1
ATOM 828 O O . LEU A 1 107 ? 2.939 0.047 16.029 1.00 94.19 107 LEU A O 1
ATOM 832 N N . GLN A 1 108 ? 1.595 -1.740 16.099 1.00 91.50 108 GLN A N 1
ATOM 833 C CA . GLN A 1 108 ? 0.988 -1.342 17.376 1.00 91.50 108 GLN A CA 1
ATOM 834 C C . GLN A 1 108 ? 2.006 -1.294 18.525 1.00 91.50 108 GLN A C 1
ATOM 836 O O . GLN A 1 108 ? 1.876 -0.467 19.427 1.00 91.50 108 GLN A O 1
ATOM 841 N N . LYS A 1 109 ? 3.028 -2.161 18.497 1.00 90.94 109 LYS A N 1
ATOM 842 C CA . LYS A 1 109 ? 4.124 -2.140 19.476 1.00 90.94 109 LYS A CA 1
ATOM 843 C C . LYS A 1 109 ? 5.088 -0.976 19.250 1.00 90.94 109 LYS A C 1
ATOM 845 O O . LYS A 1 109 ? 5.511 -0.361 20.223 1.00 90.94 109 LYS A O 1
ATOM 850 N N . ALA A 1 110 ? 5.438 -0.691 17.997 1.00 93.19 110 ALA A N 1
ATOM 851 C CA . ALA A 1 110 ? 6.350 0.395 17.638 1.00 93.19 110 ALA A CA 1
ATOM 852 C C . ALA A 1 110 ? 5.710 1.779 17.833 1.00 93.19 110 ALA A C 1
ATOM 854 O O . ALA A 1 110 ? 6.382 2.722 18.243 1.00 93.19 110 ALA A O 1
ATOM 855 N N . PHE A 1 111 ? 4.401 1.884 17.599 1.00 92.38 111 PHE A N 1
ATOM 856 C CA . PHE A 1 111 ? 3.644 3.130 17.654 1.00 92.38 111 PHE A CA 1
ATOM 857 C C . PHE A 1 111 ? 2.432 2.994 18.592 1.00 92.38 111 PHE A C 1
ATOM 859 O O . PHE A 1 111 ? 1.279 3.049 18.155 1.00 92.38 111 PHE A O 1
ATOM 866 N N . PRO A 1 112 ? 2.653 2.850 19.912 1.00 88.38 112 PRO A N 1
ATOM 867 C CA . PRO A 1 112 ? 1.569 2.633 20.871 1.00 88.38 112 PRO A CA 1
ATOM 868 C C . PRO A 1 112 ? 0.581 3.806 20.939 1.00 88.38 112 PRO A C 1
ATOM 870 O O . PRO A 1 112 ? -0.570 3.609 21.318 1.00 88.38 112 PRO A O 1
ATOM 873 N N . ALA A 1 113 ? 1.007 5.011 20.544 1.00 88.38 113 ALA A N 1
ATOM 874 C CA . ALA A 1 113 ? 0.173 6.211 20.511 1.00 88.38 113 ALA A CA 1
ATOM 875 C C . ALA A 1 113 ? -0.958 6.152 19.468 1.00 88.38 113 ALA A C 1
ATOM 877 O O . ALA A 1 113 ? -1.949 6.860 19.617 1.00 88.38 113 ALA A O 1
ATOM 878 N N . VAL A 1 114 ? -0.830 5.314 18.432 1.00 84.81 114 VAL A N 1
ATOM 879 C CA . VAL A 1 114 ? -1.839 5.186 17.364 1.00 84.81 114 VAL A CA 1
ATOM 880 C C . VAL A 1 114 ? -2.600 3.865 17.420 1.00 84.81 114 VAL A C 1
ATOM 882 O O . VAL A 1 114 ? -3.409 3.604 16.539 1.00 84.81 114 VAL A O 1
ATOM 885 N N . LYS A 1 115 ? -2.380 3.027 18.442 1.00 81.94 115 LYS A N 1
ATOM 886 C CA . LYS A 1 115 ? -2.943 1.664 18.514 1.00 81.94 115 LYS A CA 1
ATOM 887 C C . LYS A 1 115 ? -4.474 1.612 18.409 1.00 81.94 115 LYS A C 1
ATOM 889 O O . LYS A 1 115 ? -4.993 0.640 17.869 1.00 81.94 115 LYS A O 1
ATOM 894 N N . ASP A 1 116 ? -5.147 2.653 18.906 1.00 82.44 116 ASP A N 1
ATOM 895 C CA . ASP A 1 116 ? -6.608 2.784 18.931 1.00 82.44 116 ASP A CA 1
ATOM 896 C C . ASP A 1 116 ? -7.146 3.586 17.723 1.00 82.44 116 ASP A C 1
ATOM 898 O O . ASP A 1 116 ? -8.352 3.755 17.547 1.00 82.44 116 ASP A O 1
ATOM 902 N N . ALA A 1 117 ? -6.253 4.097 16.868 1.00 89.12 117 ALA A N 1
ATOM 903 C CA . ALA A 1 117 ? -6.598 4.805 15.643 1.00 89.12 117 ALA A CA 1
ATOM 904 C C . ALA A 1 117 ? -6.623 3.816 14.470 1.00 89.12 117 ALA A C 1
ATOM 906 O O . ALA A 1 117 ? -5.676 3.737 13.688 1.00 89.12 117 ALA A O 1
ATOM 907 N N . GLU A 1 118 ? -7.718 3.058 14.351 1.00 91.56 118 GLU A N 1
ATOM 908 C CA . GLU A 1 118 ? -7.864 1.939 13.406 1.00 91.56 118 GLU A CA 1
ATOM 909 C C . GLU A 1 118 ? -7.392 2.276 11.980 1.00 91.56 118 GLU A C 1
ATOM 911 O O . GLU A 1 118 ? -6.550 1.581 11.410 1.00 91.56 118 GLU A O 1
ATOM 916 N N . ASN A 1 119 ? -7.885 3.384 11.419 1.00 92.44 119 ASN A N 1
ATOM 917 C CA . ASN A 1 119 ? -7.528 3.820 10.068 1.00 92.44 119 ASN A CA 1
ATOM 918 C C . ASN A 1 119 ? -6.041 4.171 9.931 1.00 92.44 119 ASN A C 1
ATOM 920 O O . ASN A 1 119 ? -5.433 3.853 8.910 1.00 92.44 119 ASN A O 1
ATOM 924 N N . SER A 1 120 ? -5.444 4.775 10.961 1.00 91.75 120 SER A N 1
ATOM 925 C CA . SER A 1 120 ? -4.014 5.085 10.980 1.00 91.75 120 SER A CA 1
ATOM 926 C C . SER A 1 120 ? -3.178 3.809 11.027 1.00 91.75 120 SER A C 1
ATOM 928 O O . SER A 1 120 ? -2.237 3.676 10.253 1.00 91.75 120 SER A O 1
ATOM 930 N N . VAL A 1 121 ? -3.551 2.832 11.864 1.00 93.81 121 VAL A N 1
ATOM 931 C CA . VAL A 1 121 ? -2.860 1.532 11.925 1.00 93.81 121 VAL A CA 1
ATOM 932 C C . VAL A 1 121 ? -2.942 0.812 10.581 1.00 93.81 121 VAL A C 1
ATOM 934 O O . VAL A 1 121 ? -1.934 0.295 10.106 1.00 93.81 121 VAL A O 1
ATOM 937 N N . LEU A 1 122 ? -4.110 0.810 9.934 1.00 95.62 122 LEU A N 1
ATOM 938 C CA . LEU A 1 122 ? -4.285 0.196 8.617 1.00 95.62 122 LEU A CA 1
ATOM 939 C C . LEU A 1 122 ? -3.481 0.906 7.522 1.00 95.62 122 LEU A C 1
ATOM 941 O O . LEU A 1 122 ? -2.918 0.232 6.663 1.00 95.62 122 LEU A O 1
ATOM 945 N N . ALA A 1 123 ? -3.400 2.238 7.549 1.00 94.94 123 ALA A N 1
ATOM 946 C CA . ALA A 1 123 ? -2.573 2.998 6.615 1.00 94.94 123 ALA A CA 1
ATOM 947 C C . ALA A 1 123 ? -1.081 2.695 6.808 1.00 94.94 123 ALA A C 1
ATOM 949 O O . ALA A 1 123 ? -0.374 2.434 5.837 1.00 94.94 123 ALA A O 1
ATOM 950 N N . MET A 1 124 ? -0.615 2.661 8.059 1.00 95.31 124 MET A N 1
ATOM 951 C CA . MET A 1 124 ? 0.771 2.322 8.388 1.00 95.31 124 MET A CA 1
ATOM 952 C C . MET A 1 124 ? 1.107 0.874 8.023 1.00 95.31 124 MET A C 1
ATOM 954 O O . MET A 1 124 ? 2.200 0.611 7.534 1.00 95.31 124 MET A O 1
ATOM 958 N N . ALA A 1 125 ? 0.173 -0.063 8.213 1.00 95.81 125 ALA A N 1
ATOM 959 C CA . ALA A 1 125 ? 0.344 -1.458 7.812 1.00 95.81 125 ALA A CA 1
ATOM 960 C C . ALA A 1 125 ? 0.428 -1.608 6.292 1.00 95.81 125 ALA A C 1
ATOM 962 O O . ALA A 1 125 ? 1.285 -2.338 5.798 1.00 95.81 125 ALA A O 1
ATOM 963 N N . ALA A 1 126 ? -0.416 -0.884 5.552 1.00 96.06 126 ALA A N 1
ATOM 964 C CA . ALA A 1 126 ? -0.371 -0.839 4.097 1.00 96.06 126 ALA A CA 1
ATOM 965 C C . ALA A 1 126 ? 0.962 -0.273 3.589 1.00 96.06 126 ALA A C 1
ATOM 967 O O . ALA A 1 126 ? 1.581 -0.874 2.716 1.00 96.06 126 ALA A O 1
ATOM 968 N N . TRP A 1 127 ? 1.417 0.838 4.172 1.00 94.88 127 TRP A N 1
ATOM 969 C CA . TRP A 1 127 ? 2.700 1.464 3.855 1.00 94.88 127 TRP A CA 1
ATOM 970 C C . TRP A 1 127 ? 3.888 0.544 4.150 1.00 94.88 127 TRP A C 1
ATOM 972 O O . TRP A 1 127 ? 4.728 0.327 3.282 1.00 94.88 127 TRP A O 1
ATOM 982 N N . PHE A 1 128 ? 3.927 -0.053 5.343 1.00 94.50 128 PHE A N 1
ATOM 983 C CA . PHE A 1 128 ? 5.005 -0.954 5.747 1.00 94.50 128 PHE A CA 1
ATOM 984 C C . PHE A 1 128 ? 5.095 -2.180 4.834 1.00 94.50 128 PHE A C 1
ATOM 986 O O . PHE A 1 128 ? 6.177 -2.536 4.382 1.00 94.50 128 PHE A O 1
ATOM 993 N N . HIS A 1 129 ? 3.955 -2.805 4.521 1.00 94.81 129 HIS A N 1
ATOM 994 C CA . HIS A 1 129 ? 3.917 -3.933 3.594 1.00 94.81 129 HIS A CA 1
ATOM 995 C C . HIS A 1 129 ? 4.391 -3.542 2.195 1.00 94.81 129 HIS A C 1
ATOM 997 O O . HIS A 1 129 ? 5.201 -4.247 1.608 1.00 94.81 129 HIS A O 1
ATOM 1003 N N . PHE A 1 130 ? 3.906 -2.409 1.684 1.00 94.50 130 PHE A N 1
ATOM 1004 C CA . PHE A 1 130 ? 4.279 -1.896 0.373 1.00 94.50 130 PHE A CA 1
ATOM 1005 C C . PHE A 1 130 ? 5.786 -1.664 0.250 1.00 94.50 130 PHE A C 1
ATOM 1007 O O . PHE A 1 130 ? 6.367 -2.101 -0.735 1.00 94.50 130 PHE A O 1
ATOM 1014 N N . LEU A 1 131 ? 6.411 -1.012 1.237 1.00 91.81 131 LEU A N 1
ATOM 1015 C CA . LEU A 1 131 ? 7.844 -0.727 1.189 1.00 91.81 131 LEU A CA 1
ATOM 1016 C C . LEU A 1 131 ? 8.690 -1.997 1.250 1.00 91.81 131 LEU A C 1
ATOM 1018 O O . LEU A 1 131 ? 9.590 -2.131 0.434 1.00 91.81 131 LEU A O 1
ATOM 1022 N N . CYS A 1 132 ? 8.383 -2.931 2.158 1.00 90.56 132 CYS A N 1
ATOM 1023 C CA . CYS A 1 132 ? 9.136 -4.184 2.245 1.00 90.56 132 CYS A CA 1
ATOM 1024 C C . CYS A 1 132 ? 9.082 -4.975 0.931 1.00 90.56 132 CYS A C 1
ATOM 1026 O O . CYS A 1 132 ? 10.111 -5.415 0.441 1.00 90.56 132 CYS A O 1
ATOM 1028 N N . ASP A 1 133 ? 7.892 -5.139 0.349 1.00 90.56 133 ASP A N 1
ATOM 1029 C CA . ASP A 1 133 ? 7.751 -5.926 -0.876 1.00 90.56 133 ASP A CA 1
ATOM 1030 C C . ASP A 1 133 ? 8.259 -5.174 -2.124 1.00 90.56 133 ASP A C 1
ATOM 1032 O O . ASP A 1 133 ? 8.656 -5.819 -3.088 1.00 90.56 133 ASP A O 1
ATOM 1036 N N . ILE A 1 134 ? 8.264 -3.833 -2.144 1.00 90.50 134 ILE A N 1
ATOM 1037 C CA . ILE A 1 134 ? 8.925 -3.085 -3.226 1.00 90.50 134 ILE A CA 1
ATOM 1038 C C . ILE A 1 134 ? 10.435 -3.231 -3.159 1.00 90.50 134 ILE A C 1
ATOM 1040 O O . ILE A 1 134 ? 11.033 -3.462 -4.202 1.00 90.50 134 ILE A O 1
ATOM 1044 N N . ASP A 1 135 ? 11.023 -3.079 -1.976 1.00 87.50 135 ASP A N 1
ATOM 1045 C CA . ASP A 1 135 ? 12.470 -3.157 -1.771 1.00 87.50 135 ASP A CA 1
ATOM 1046 C C . ASP A 1 135 ? 13.009 -4.510 -2.261 1.00 87.50 135 ASP A C 1
ATOM 1048 O O . ASP A 1 135 ? 13.829 -4.556 -3.180 1.00 87.50 135 ASP A O 1
ATOM 1052 N N . ASP A 1 136 ? 12.401 -5.604 -1.782 1.00 87.00 136 ASP A N 1
ATOM 1053 C CA . ASP A 1 136 ? 12.737 -6.978 -2.176 1.00 87.00 136 ASP A CA 1
ATOM 1054 C C . ASP A 1 136 ? 12.632 -7.201 -3.703 1.00 87.00 136 ASP A C 1
ATOM 1056 O O . ASP A 1 136 ? 13.475 -7.859 -4.313 1.00 87.00 136 ASP A O 1
ATOM 1060 N N . GLU A 1 137 ? 11.578 -6.688 -4.353 1.00 87.00 137 GLU A N 1
ATOM 1061 C CA . GLU A 1 137 ? 11.339 -6.915 -5.789 1.00 87.00 137 GLU A CA 1
ATOM 1062 C C . GLU A 1 137 ? 12.209 -6.007 -6.679 1.00 87.00 137 GLU A C 1
ATOM 1064 O O . GLU A 1 137 ? 12.552 -6.383 -7.800 1.00 87.00 137 GLU A O 1
ATOM 1069 N N . VAL A 1 138 ? 12.567 -4.811 -6.203 1.00 86.06 138 VAL A N 1
ATOM 1070 C CA . VAL A 1 138 ? 13.399 -3.833 -6.922 1.00 86.06 138 VAL A CA 1
ATOM 1071 C C . VAL A 1 138 ? 14.880 -4.206 -6.867 1.00 86.06 138 VAL A C 1
ATOM 1073 O O . VAL A 1 138 ? 15.580 -4.014 -7.866 1.00 86.06 138 VAL A O 1
ATOM 1076 N N . GLU A 1 139 ? 15.351 -4.769 -5.752 1.00 84.94 139 GLU A N 1
ATOM 1077 C CA . GLU A 1 139 ? 16.731 -5.251 -5.595 1.00 84.94 139 GLU A CA 1
ATOM 1078 C C . GLU A 1 139 ? 17.070 -6.346 -6.623 1.00 84.94 139 GLU A C 1
ATOM 1080 O O . GLU A 1 139 ? 18.175 -6.394 -7.159 1.00 84.94 139 GLU A O 1
ATOM 1085 N N . GLN A 1 140 ? 16.095 -7.194 -6.962 1.00 83.31 140 GLN A N 1
ATOM 1086 C CA . GLN A 1 140 ? 16.266 -8.323 -7.887 1.00 83.31 140 GLN A CA 1
ATOM 1087 C C . GLN A 1 140 ? 16.059 -7.955 -9.367 1.00 83.31 140 GLN A C 1
ATOM 1089 O O . GLN A 1 140 ? 16.103 -8.833 -10.232 1.00 83.31 140 GLN A O 1
ATOM 1094 N N . MET A 1 141 ? 15.777 -6.685 -9.673 1.00 86.69 141 MET A N 1
ATOM 1095 C CA . MET A 1 141 ? 15.351 -6.250 -11.002 1.00 86.69 141 MET A CA 1
ATOM 1096 C C . MET A 1 141 ? 16.473 -5.562 -11.781 1.00 86.69 141 MET A C 1
ATOM 1098 O O . MET A 1 141 ? 17.209 -4.729 -11.254 1.00 86.69 141 MET A O 1
ATOM 1102 N N . GLU A 1 142 ? 16.545 -5.855 -13.080 1.00 84.75 142 GLU A N 1
ATOM 1103 C CA . GLU A 1 142 ? 17.476 -5.202 -14.002 1.00 84.75 142 GLU A CA 1
ATOM 1104 C C . GLU A 1 142 ? 17.228 -3.685 -14.068 1.00 84.75 142 GLU A C 1
ATOM 1106 O O . GLU A 1 142 ? 16.083 -3.232 -14.155 1.00 84.75 142 GLU A O 1
ATOM 1111 N N . SER A 1 143 ? 18.310 -2.899 -14.107 1.00 83.25 143 SER A N 1
ATOM 1112 C CA . SER A 1 143 ? 18.331 -1.422 -14.110 1.00 83.25 143 SER A CA 1
ATOM 1113 C C . SER A 1 143 ? 17.199 -0.757 -14.906 1.00 83.25 143 SER A C 1
ATOM 1115 O O . SER A 1 143 ? 16.390 0.019 -14.382 1.00 83.25 143 SER A O 1
ATOM 1117 N N . MET A 1 144 ? 17.119 -1.081 -16.200 1.00 83.12 144 MET A N 1
ATOM 1118 C CA . MET A 1 144 ? 16.182 -0.441 -17.118 1.00 83.12 144 MET A CA 1
ATOM 1119 C C . MET A 1 144 ? 14.730 -0.809 -16.790 1.00 83.12 144 MET A C 1
ATOM 1121 O O . MET A 1 144 ? 13.834 0.033 -16.882 1.00 83.12 144 MET A O 1
ATOM 1125 N N . GLU A 1 145 ? 14.490 -2.064 -16.411 1.00 86.81 145 GLU A N 1
ATOM 1126 C CA . GLU A 1 145 ? 13.164 -2.564 -16.052 1.00 86.81 145 GLU A CA 1
ATOM 1127 C C . GLU A 1 145 ? 12.684 -1.926 -14.742 1.00 86.81 145 GLU A C 1
ATOM 1129 O O . GLU A 1 145 ? 11.573 -1.388 -14.683 1.00 86.81 145 GLU A O 1
ATOM 1134 N N . ARG A 1 146 ? 13.581 -1.854 -13.756 1.00 88.12 146 ARG A N 1
ATOM 1135 C CA . ARG A 1 146 ? 13.399 -1.170 -12.476 1.00 88.12 146 ARG A CA 1
ATOM 1136 C C . ARG A 1 146 ? 13.011 0.292 -12.656 1.00 88.12 146 ARG A C 1
ATOM 1138 O O . ARG A 1 146 ? 11.981 0.722 -12.134 1.00 88.12 146 ARG A O 1
ATOM 1145 N N . GLY A 1 147 ? 13.772 1.056 -13.442 1.00 87.25 147 GLY A N 1
ATOM 1146 C CA . GLY A 1 147 ? 13.488 2.474 -13.685 1.00 87.25 147 GLY A CA 1
ATOM 1147 C C . GLY A 1 147 ? 12.124 2.711 -14.344 1.00 87.25 147 GLY A C 1
ATOM 1148 O O . GLY A 1 147 ? 11.386 3.623 -13.955 1.00 87.25 147 GLY A O 1
ATOM 1149 N N . LEU A 1 148 ? 11.751 1.867 -15.313 1.00 88.12 148 LEU A N 1
ATOM 1150 C CA . LEU A 1 148 ? 10.442 1.930 -15.969 1.00 88.12 148 LEU A CA 1
ATOM 1151 C C . LEU A 1 148 ? 9.299 1.581 -15.011 1.00 88.12 148 LEU A C 1
ATOM 1153 O O . LEU A 1 148 ? 8.239 2.212 -15.067 1.00 88.12 148 LEU A O 1
ATOM 1157 N N . LEU A 1 149 ? 9.488 0.575 -14.157 1.00 90.19 149 LEU A N 1
ATOM 1158 C CA . LEU A 1 149 ? 8.470 0.134 -13.213 1.00 90.19 149 LEU A CA 1
ATOM 1159 C C . LEU A 1 149 ? 8.248 1.161 -12.102 1.00 90.19 149 LEU A C 1
ATOM 1161 O O . LEU A 1 149 ? 7.105 1.572 -11.892 1.00 90.19 149 LEU A O 1
ATOM 1165 N N . LEU A 1 150 ? 9.322 1.637 -11.467 1.00 91.81 150 LEU A N 1
ATOM 1166 C CA . LEU A 1 150 ? 9.256 2.685 -10.448 1.00 91.81 150 LEU A CA 1
ATOM 1167 C C . LEU A 1 150 ? 8.588 3.947 -11.001 1.00 91.81 150 LEU A C 1
ATOM 1169 O O . LEU A 1 150 ? 7.655 4.457 -10.390 1.00 91.81 150 LEU A O 1
ATOM 1173 N N . GLY A 1 151 ? 8.938 4.379 -12.219 1.00 91.00 151 GLY A N 1
ATOM 1174 C CA . GLY A 1 151 ? 8.286 5.529 -12.857 1.00 91.00 151 GLY A CA 1
ATOM 1175 C C . GLY A 1 151 ? 6.769 5.364 -13.048 1.00 91.00 151 GLY A C 1
ATOM 1176 O O . GLY A 1 151 ? 6.013 6.332 -12.926 1.00 91.00 151 GLY A O 1
ATOM 1177 N N . ARG A 1 152 ? 6.285 4.142 -13.310 1.00 91.94 152 ARG A N 1
ATOM 1178 C CA . ARG A 1 152 ? 4.839 3.859 -13.392 1.00 91.94 152 ARG A CA 1
ATOM 1179 C C . ARG A 1 152 ? 4.172 3.876 -12.024 1.00 91.94 152 ARG A C 1
ATOM 1181 O O . ARG A 1 152 ? 3.073 4.415 -11.913 1.00 91.94 152 ARG A O 1
ATOM 1188 N N . ILE A 1 153 ? 4.823 3.305 -11.012 1.00 94.62 153 ILE A N 1
ATOM 1189 C CA . ILE A 1 153 ? 4.339 3.314 -9.627 1.00 94.62 153 ILE A CA 1
ATOM 1190 C C . ILE A 1 153 ? 4.228 4.760 -9.135 1.00 94.62 153 ILE A C 1
ATOM 1192 O O . ILE A 1 153 ? 3.158 5.159 -8.683 1.00 94.62 153 ILE A O 1
ATOM 1196 N N . THR A 1 154 ? 5.261 5.580 -9.342 1.00 95.12 154 THR A N 1
ATOM 1197 C CA . THR A 1 154 ? 5.240 7.018 -9.042 1.00 95.12 154 THR A CA 1
ATOM 1198 C C . THR A 1 154 ? 4.055 7.708 -9.711 1.00 95.12 154 THR A C 1
ATOM 1200 O O . THR A 1 154 ? 3.289 8.402 -9.048 1.00 95.12 154 THR A O 1
ATOM 1203 N N . LYS A 1 155 ? 3.817 7.465 -11.007 1.00 95.25 155 LYS A N 1
ATOM 1204 C CA . LYS A 1 155 ? 2.673 8.057 -11.719 1.00 95.25 155 LYS A CA 1
ATOM 1205 C C . LYS A 1 155 ? 1.317 7.595 -11.165 1.00 95.25 155 LYS A C 1
ATOM 1207 O O . LYS A 1 155 ? 0.369 8.384 -11.114 1.00 95.25 155 LYS A O 1
ATOM 1212 N N . ALA A 1 156 ? 1.205 6.331 -10.761 1.00 95.12 156 ALA A N 1
ATOM 1213 C CA . ALA A 1 156 ? 0.005 5.785 -10.128 1.00 95.12 156 ALA A CA 1
ATOM 1214 C C . ALA A 1 156 ? -0.280 6.463 -8.779 1.00 95.12 156 ALA A C 1
ATOM 1216 O O . ALA A 1 156 ? -1.414 6.863 -8.525 1.00 95.12 156 ALA A O 1
ATOM 1217 N N . LEU A 1 157 ? 0.755 6.676 -7.962 1.00 95.75 157 LEU A N 1
ATOM 1218 C CA . LEU A 1 157 ? 0.656 7.387 -6.687 1.00 95.75 157 LEU A CA 1
ATOM 1219 C C . LEU A 1 157 ? 0.301 8.868 -6.885 1.00 95.75 157 LEU A C 1
ATOM 1221 O O . LEU A 1 157 ? -0.652 9.347 -6.278 1.00 95.75 157 LEU A O 1
ATOM 1225 N N . GLN A 1 158 ? 0.969 9.569 -7.807 1.00 95.38 158 GLN A N 1
ATOM 1226 C CA . GLN A 1 158 ? 0.692 10.982 -8.122 1.00 95.38 158 GLN A CA 1
ATOM 1227 C C . GLN A 1 158 ? -0.760 11.231 -8.541 1.00 95.38 158 GLN A C 1
ATOM 1229 O O . GLN A 1 158 ? -1.338 12.271 -8.238 1.00 95.38 158 GLN A O 1
ATOM 1234 N N . THR A 1 159 ? -1.350 10.279 -9.265 1.00 93.88 159 THR A N 1
ATOM 1235 C CA . THR A 1 159 ? -2.735 10.373 -9.749 1.00 93.88 159 THR A CA 1
ATOM 1236 C C . THR A 1 159 ? -3.738 9.677 -8.836 1.00 93.88 159 THR A C 1
ATOM 1238 O O . THR A 1 159 ? -4.929 9.680 -9.144 1.00 93.88 159 THR A O 1
ATOM 1241 N N . ALA A 1 160 ? -3.271 9.062 -7.742 1.00 92.56 160 ALA A N 1
ATOM 1242 C CA . ALA A 1 160 ? -4.046 8.159 -6.898 1.00 92.56 160 ALA A CA 1
ATOM 1243 C C . ALA A 1 160 ? -4.903 7.178 -7.730 1.00 92.56 160 ALA A C 1
ATOM 1245 O O . ALA A 1 160 ? -6.077 6.947 -7.443 1.00 92.56 160 ALA A O 1
ATOM 1246 N N . SER A 1 161 ? -4.338 6.629 -8.808 1.00 92.56 161 SER A N 1
ATOM 1247 C CA . SER A 1 161 ? -5.055 5.778 -9.759 1.00 92.56 161 SER A CA 1
ATOM 1248 C C . SER A 1 161 ? -4.251 4.534 -10.096 1.00 92.56 161 SER A C 1
ATOM 1250 O O . SER A 1 161 ? -3.029 4.557 -10.194 1.00 92.56 161 SER A O 1
ATOM 1252 N N . VAL A 1 162 ? -4.964 3.434 -10.330 1.00 90.12 162 VAL A N 1
ATOM 1253 C CA . VAL A 1 162 ? -4.379 2.170 -10.791 1.00 90.12 162 VAL A CA 1
ATOM 1254 C C . VAL A 1 162 ? -4.269 2.089 -12.314 1.00 90.12 162 VAL A C 1
ATOM 1256 O O . VAL A 1 162 ? -3.697 1.134 -12.833 1.00 90.12 162 VAL A O 1
ATOM 1259 N N . ASP A 1 163 ? -4.796 3.066 -13.056 1.00 86.69 163 ASP A N 1
ATOM 1260 C CA . ASP A 1 163 ? -4.732 3.073 -14.522 1.00 86.69 163 ASP A CA 1
ATOM 1261 C C . ASP A 1 163 ? -3.300 3.031 -15.076 1.00 86.69 163 ASP A C 1
ATOM 1263 O O . ASP A 1 163 ? -3.064 2.250 -16.002 1.00 86.69 163 ASP A O 1
ATOM 1267 N N . PRO A 1 164 ? -2.314 3.756 -14.505 1.00 83.75 164 PRO A N 1
ATOM 1268 C CA . PRO A 1 164 ? -0.921 3.669 -14.950 1.00 83.75 164 PRO A CA 1
ATOM 1269 C C . PRO A 1 164 ? -0.283 2.284 -14.757 1.00 83.75 164 PRO A C 1
ATOM 1271 O O . PRO A 1 164 ? 0.777 2.021 -15.324 1.00 83.75 164 PRO A O 1
ATOM 1274 N N . LEU A 1 165 ? -0.918 1.398 -13.978 1.00 84.56 165 LEU A N 1
ATOM 1275 C CA . LEU A 1 165 ? -0.450 0.038 -13.696 1.00 84.56 165 LEU A CA 1
ATOM 1276 C C . LEU A 1 165 ? -0.966 -0.996 -14.711 1.00 84.56 165 LEU A C 1
ATOM 1278 O O . LEU A 1 165 ? -0.510 -2.138 -14.706 1.00 84.56 165 LEU A O 1
ATOM 1282 N N . LYS A 1 166 ? -1.922 -0.639 -15.580 1.00 80.94 166 LYS A N 1
ATOM 1283 C CA . LYS A 1 166 ? -2.499 -1.569 -16.563 1.00 80.94 166 LYS A CA 1
ATOM 1284 C C . LYS A 1 166 ? -1.477 -1.867 -17.665 1.00 80.94 166 LYS A C 1
ATOM 1286 O O . LYS A 1 166 ? -1.276 -1.048 -18.560 1.00 80.94 166 LYS A O 1
ATOM 1291 N N . LEU A 1 167 ? -0.848 -3.047 -17.624 1.00 67.62 167 LEU A N 1
ATOM 1292 C CA . LEU A 1 167 ? 0.015 -3.534 -18.706 1.00 67.62 167 LEU A CA 1
ATOM 1293 C C . LEU A 1 167 ? -0.663 -4.616 -19.558 1.00 67.62 167 LEU A C 1
ATOM 1295 O O . LEU A 1 167 ? -1.350 -5.473 -19.006 1.00 67.62 167 LEU A O 1
ATOM 1299 N N . PRO A 1 168 ? -0.410 -4.650 -20.883 1.00 54.09 168 PRO A N 1
ATOM 1300 C CA . PRO A 1 168 ? -0.977 -5.675 -21.757 1.00 54.09 168 PRO A CA 1
ATOM 1301 C C . PRO A 1 168 ? -0.470 -7.092 -21.448 1.00 54.09 168 PRO A C 1
ATOM 1303 O O . PRO A 1 168 ? -1.239 -8.035 -21.594 1.00 54.09 168 PRO A O 1
ATOM 1306 N N . LYS A 1 169 ? 0.797 -7.245 -21.025 1.00 58.59 169 LYS A N 1
ATOM 1307 C CA . LYS A 1 169 ? 1.446 -8.483 -20.542 1.00 58.59 169 LYS A CA 1
ATOM 1308 C C . LYS A 1 169 ? 2.706 -8.067 -19.766 1.00 58.59 169 LYS A C 1
ATOM 1310 O O . LYS A 1 169 ? 3.635 -7.574 -20.398 1.00 58.59 169 LYS A O 1
ATOM 1315 N N . SER A 1 170 ? 2.746 -8.173 -18.437 1.00 62.19 170 SER A N 1
ATOM 1316 C CA . SER A 1 170 ? 3.946 -7.829 -17.648 1.00 62.19 170 SER A CA 1
ATOM 1317 C C . SER A 1 170 ? 4.428 -9.005 -16.804 1.00 62.19 170 SER A C 1
ATOM 1319 O O . SER A 1 170 ? 3.613 -9.768 -16.288 1.00 62.19 170 SER A O 1
ATOM 1321 N N . GLY A 1 171 ? 5.751 -9.126 -16.647 1.00 72.25 171 GLY A N 1
ATOM 1322 C CA . GLY A 1 171 ? 6.372 -10.062 -15.701 1.00 72.25 171 GLY A CA 1
ATOM 1323 C C . GLY A 1 171 ? 6.113 -9.696 -14.234 1.00 72.25 171 GLY A C 1
ATOM 1324 O O . GLY A 1 171 ? 6.148 -10.564 -13.372 1.00 72.25 171 GLY A O 1
ATOM 1325 N N . HIS A 1 172 ? 5.748 -8.441 -13.948 1.00 85.38 172 HIS A N 1
ATOM 1326 C CA . HIS A 1 172 ? 5.580 -7.917 -12.583 1.00 85.38 172 HIS A CA 1
ATOM 1327 C C . HIS A 1 172 ? 4.119 -7.813 -12.134 1.00 85.38 172 HIS A C 1
ATOM 1329 O O . HIS A 1 172 ? 3.749 -6.904 -11.390 1.00 85.38 172 HIS A O 1
ATOM 1335 N N . ALA A 1 173 ? 3.251 -8.711 -12.600 1.00 84.69 173 ALA A N 1
ATOM 1336 C CA . ALA A 1 173 ? 1.829 -8.684 -12.251 1.00 84.69 173 ALA A CA 1
ATOM 1337 C C . ALA A 1 173 ? 1.588 -8.694 -10.727 1.00 84.69 173 ALA A C 1
ATOM 1339 O O . ALA A 1 173 ? 0.669 -8.029 -10.251 1.00 84.69 173 ALA A O 1
ATOM 1340 N N . LYS A 1 174 ? 2.443 -9.393 -9.966 1.00 85.50 174 LYS A N 1
ATOM 1341 C CA . LYS A 1 174 ? 2.414 -9.434 -8.496 1.00 85.50 174 LYS A CA 1
ATOM 1342 C C . LYS A 1 174 ? 2.662 -8.050 -7.885 1.00 85.50 174 LYS A C 1
ATOM 1344 O O . LYS A 1 174 ? 1.820 -7.565 -7.134 1.00 85.50 174 LYS A O 1
ATOM 1349 N N . LEU A 1 175 ? 3.756 -7.390 -8.264 1.00 88.88 175 LEU A N 1
ATOM 1350 C CA . LEU A 1 175 ? 4.102 -6.065 -7.748 1.00 88.88 175 LEU A CA 1
ATOM 1351 C C . LEU A 1 175 ? 3.077 -4.994 -8.170 1.00 88.88 175 LEU A C 1
ATOM 1353 O O . LEU A 1 175 ? 2.656 -4.170 -7.364 1.00 88.88 175 LEU A O 1
ATOM 1357 N N . LEU A 1 176 ? 2.568 -5.042 -9.402 1.00 89.75 176 LEU A N 1
ATOM 1358 C CA . LEU A 1 176 ? 1.506 -4.122 -9.833 1.00 89.75 176 LEU A CA 1
ATOM 1359 C C . LEU A 1 176 ? 0.193 -4.344 -9.062 1.00 89.75 176 LEU A C 1
ATOM 1361 O O . LEU A 1 176 ? -0.506 -3.380 -8.742 1.00 89.75 176 LEU A O 1
ATOM 1365 N N . ALA A 1 177 ? -0.145 -5.597 -8.737 1.00 89.00 177 ALA A N 1
ATOM 1366 C CA . ALA A 1 177 ? -1.292 -5.908 -7.888 1.00 89.00 177 ALA A CA 1
ATOM 1367 C C . ALA A 1 177 ? -1.097 -5.375 -6.460 1.00 89.00 177 ALA A C 1
ATOM 1369 O O . ALA A 1 177 ? -2.027 -4.764 -5.928 1.00 89.00 177 ALA A O 1
ATOM 1370 N N . LEU A 1 178 ? 0.104 -5.533 -5.889 1.00 92.25 178 LEU A N 1
ATOM 1371 C CA . LEU A 1 178 ? 0.488 -4.967 -4.592 1.00 92.25 178 LEU A CA 1
ATOM 1372 C C . LEU A 1 178 ? 0.297 -3.445 -4.578 1.00 92.25 178 LEU A C 1
ATOM 1374 O O . LEU A 1 178 ? -0.428 -2.934 -3.726 1.00 92.25 178 LEU A O 1
ATOM 1378 N N . VAL A 1 179 ? 0.871 -2.728 -5.550 1.00 94.00 179 VAL A N 1
ATOM 1379 C CA . VAL A 1 179 ? 0.757 -1.261 -5.667 1.00 94.00 179 VAL A CA 1
ATOM 1380 C C . VAL A 1 179 ? -0.710 -0.845 -5.793 1.00 94.00 179 VAL A C 1
ATOM 1382 O O . VAL A 1 179 ? -1.165 0.088 -5.134 1.00 94.00 179 VAL A O 1
ATOM 1385 N N . GLY A 1 180 ? -1.489 -1.561 -6.606 1.00 93.75 180 GLY A N 1
ATOM 1386 C CA . GLY A 1 180 ? -2.914 -1.285 -6.750 1.00 93.75 180 GLY A CA 1
ATOM 1387 C C . GLY A 1 180 ? -3.696 -1.494 -5.451 1.00 93.75 180 GLY A C 1
ATOM 1388 O O . GLY A 1 180 ? -4.594 -0.711 -5.143 1.00 93.75 180 GLY A O 1
ATOM 1389 N N . SER A 1 1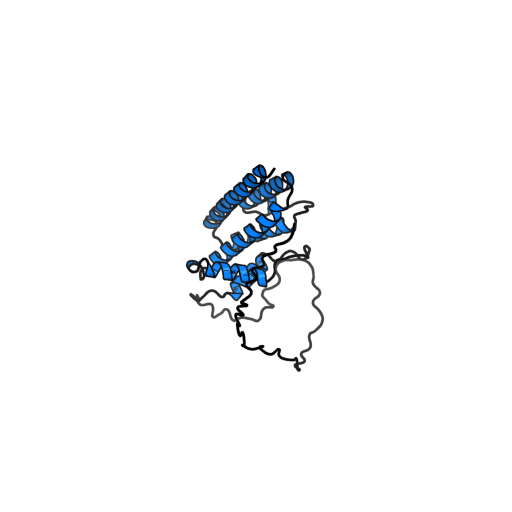81 ? -3.371 -2.537 -4.687 1.00 94.44 181 SER A N 1
ATOM 1390 C CA . SER A 1 181 ? -3.972 -2.793 -3.375 1.00 94.44 181 SER A CA 1
ATOM 1391 C C . SER A 1 181 ? -3.569 -1.745 -2.348 1.00 94.44 181 SER A C 1
ATOM 1393 O O . SER A 1 181 ? -4.438 -1.265 -1.623 1.00 94.44 181 SER A O 1
ATOM 1395 N N . PHE A 1 182 ? -2.306 -1.319 -2.354 1.00 96.44 182 PHE A N 1
ATOM 1396 C CA . PHE A 1 182 ? -1.815 -0.223 -1.528 1.00 96.44 182 PHE A CA 1
ATOM 1397 C C . PHE A 1 182 ? -2.606 1.069 -1.783 1.00 96.44 182 PHE A C 1
ATOM 1399 O O . PHE A 1 182 ? -3.195 1.621 -0.853 1.00 96.44 182 PHE A O 1
ATOM 1406 N N . ILE A 1 183 ? -2.722 1.490 -3.050 1.00 96.12 183 ILE A N 1
ATOM 1407 C CA . ILE A 1 183 ? -3.463 2.703 -3.426 1.00 96.12 183 ILE A CA 1
ATOM 1408 C C . ILE A 1 183 ? -4.911 2.635 -2.936 1.00 96.12 183 ILE A C 1
ATOM 1410 O O . ILE A 1 183 ? -5.381 3.553 -2.261 1.00 96.12 183 ILE A O 1
ATOM 1414 N N . ARG A 1 184 ? -5.611 1.532 -3.232 1.00 95.56 184 ARG A N 1
ATOM 1415 C CA . ARG A 1 184 ? -7.013 1.348 -2.828 1.00 95.56 184 ARG A CA 1
ATOM 1416 C C . ARG A 1 184 ? -7.177 1.347 -1.313 1.00 95.56 184 ARG A C 1
ATOM 1418 O O . ARG A 1 184 ? -8.110 1.962 -0.807 1.00 95.56 184 ARG A O 1
ATOM 1425 N N . GLN A 1 185 ? -6.283 0.679 -0.589 1.00 95.88 185 GLN A N 1
ATOM 1426 C CA . GLN A 1 185 ? -6.347 0.621 0.866 1.00 95.88 185 GLN A CA 1
ATOM 1427 C C . GLN A 1 185 ? -6.187 2.016 1.472 1.00 95.88 185 GLN A C 1
ATOM 1429 O O . GLN A 1 185 ? -7.001 2.410 2.304 1.00 95.88 185 GLN A O 1
ATOM 1434 N N . CYS A 1 186 ? -5.205 2.794 1.010 1.00 95.88 186 CYS A N 1
ATOM 1435 C CA . CYS A 1 186 ? -5.008 4.171 1.456 1.00 95.88 186 CYS A CA 1
ATOM 1436 C C . CYS A 1 186 ? -6.211 5.066 1.134 1.00 95.88 186 CYS A C 1
ATOM 1438 O O . CYS A 1 186 ? -6.635 5.828 1.996 1.00 95.88 186 CYS A O 1
ATOM 1440 N N . GLN A 1 187 ? -6.816 4.932 -0.049 1.00 95.38 187 GLN A N 1
ATOM 1441 C CA . GLN A 1 187 ? -8.032 5.671 -0.417 1.00 95.38 187 GLN A CA 1
ATOM 1442 C C . GLN A 1 187 ? -9.234 5.361 0.483 1.00 95.38 187 GLN A C 1
ATOM 1444 O O . GLN A 1 187 ? -10.082 6.225 0.687 1.00 95.38 187 GLN A O 1
ATOM 1449 N N . VAL A 1 188 ? -9.323 4.136 1.007 1.00 95.31 188 VAL A N 1
ATOM 1450 C CA . VAL A 1 188 ? -10.407 3.723 1.909 1.00 95.31 188 VAL A CA 1
ATOM 1451 C C . VAL A 1 188 ? -10.206 4.264 3.325 1.00 95.31 188 VAL A C 1
ATOM 1453 O O . VAL A 1 188 ? -11.189 4.583 3.992 1.00 95.31 188 VAL A O 1
ATOM 1456 N N . VAL A 1 189 ? -8.962 4.340 3.811 1.00 94.88 189 VAL A N 1
ATOM 1457 C CA . VAL A 1 189 ? -8.684 4.645 5.228 1.00 94.88 189 VAL A CA 1
ATOM 1458 C C . VAL A 1 189 ? -8.220 6.081 5.488 1.00 94.88 189 VAL A C 1
ATOM 1460 O O . VAL A 1 189 ? -8.323 6.544 6.622 1.00 94.88 189 VAL A O 1
ATOM 1463 N N . LEU A 1 190 ? -7.730 6.801 4.475 1.00 93.19 190 LEU A N 1
ATOM 1464 C CA . LEU A 1 190 ? -7.225 8.170 4.611 1.00 93.19 190 LEU A CA 1
ATOM 1465 C C . LEU A 1 190 ? -8.191 9.196 4.016 1.00 93.19 190 LEU A C 1
ATOM 1467 O O . LEU A 1 190 ? -8.859 8.953 3.012 1.00 93.19 190 LEU A O 1
ATOM 1471 N N . SER A 1 191 ? -8.217 10.392 4.606 1.00 93.62 191 SER A N 1
ATOM 1472 C CA . SER A 1 191 ? -8.868 11.539 3.971 1.00 93.62 191 SER A CA 1
ATOM 1473 C C . SER A 1 191 ? -8.066 11.990 2.741 1.00 93.62 191 SER A C 1
ATOM 1475 O O . SER A 1 191 ? -6.850 11.795 2.713 1.00 93.62 191 SER A O 1
ATOM 1477 N N . PRO A 1 192 ? -8.684 12.658 1.748 1.00 90.88 192 PRO A N 1
ATOM 1478 C CA . PRO A 1 192 ? -7.973 13.106 0.546 1.00 90.88 192 PRO A CA 1
ATOM 1479 C C . PRO A 1 192 ? -6.745 13.984 0.832 1.00 90.88 192 PRO A C 1
ATOM 1481 O O . PRO A 1 192 ? -5.737 13.866 0.146 1.00 90.88 192 PRO A O 1
ATOM 1484 N N . GLN A 1 193 ? -6.817 14.827 1.869 1.00 91.75 193 GLN A N 1
ATOM 1485 C CA . GLN A 1 193 ? -5.715 15.703 2.285 1.00 91.75 193 GLN A CA 1
ATOM 1486 C C . GLN A 1 193 ? -4.535 14.901 2.850 1.00 91.75 193 GLN A C 1
ATOM 1488 O O . GLN A 1 193 ? -3.387 15.139 2.489 1.00 91.75 193 GLN A O 1
ATOM 1493 N N . VAL A 1 194 ? -4.807 13.922 3.719 1.00 92.50 194 VAL A N 1
ATOM 1494 C CA . VAL A 1 194 ? -3.756 13.069 4.296 1.00 92.50 194 VAL A CA 1
ATOM 1495 C C . VAL A 1 194 ? -3.192 12.125 3.235 1.00 92.50 194 VAL A C 1
ATOM 1497 O O . VAL A 1 194 ? -1.984 11.925 3.176 1.00 92.50 194 VAL A O 1
ATOM 1500 N N . LEU A 1 195 ? -4.048 11.597 2.356 1.00 92.50 195 LEU A N 1
ATOM 1501 C CA . LEU A 1 195 ? -3.662 10.721 1.254 1.00 92.50 195 LEU A CA 1
ATOM 1502 C C . LEU A 1 195 ? -2.613 11.372 0.347 1.00 92.50 195 LEU A C 1
ATOM 1504 O O . LEU A 1 195 ? -1.611 10.734 0.037 1.00 92.50 195 LEU A O 1
ATOM 1508 N N . SER A 1 196 ? -2.816 12.635 -0.050 1.00 92.81 196 SER A N 1
ATOM 1509 C CA . SER A 1 196 ? -1.852 13.340 -0.903 1.00 92.81 196 SER A CA 1
ATOM 1510 C C . SER A 1 196 ? -0.492 13.518 -0.235 1.00 92.81 196 SER A C 1
ATOM 1512 O O . SER A 1 196 ? 0.523 13.402 -0.913 1.00 92.81 196 SER A O 1
ATOM 1514 N N . HIS A 1 197 ? -0.461 13.758 1.080 1.00 94.12 197 HIS A N 1
ATOM 1515 C CA . HIS A 1 197 ? 0.796 13.866 1.823 1.00 94.12 197 HIS A CA 1
ATOM 1516 C C . HIS A 1 197 ? 1.504 12.515 1.928 1.00 94.12 197 HIS A C 1
ATOM 1518 O O . HIS A 1 197 ? 2.669 12.414 1.569 1.00 94.12 197 HIS A O 1
ATOM 1524 N N . VAL A 1 198 ? 0.779 11.458 2.305 1.00 93.25 198 VAL A N 1
ATOM 1525 C CA . VAL A 1 198 ? 1.346 10.104 2.400 1.00 93.25 198 VAL A CA 1
ATOM 1526 C C . VAL A 1 198 ? 1.903 9.637 1.055 1.00 93.25 198 VAL A C 1
ATOM 1528 O O . VAL A 1 198 ? 2.975 9.045 1.005 1.00 93.25 198 VAL A O 1
ATOM 1531 N N . PHE A 1 199 ? 1.205 9.895 -0.052 1.00 95.81 199 PHE A N 1
ATOM 1532 C CA . PHE A 1 199 ? 1.712 9.517 -1.372 1.00 95.81 199 PHE A CA 1
ATOM 1533 C C . PHE A 1 199 ? 2.922 10.342 -1.801 1.00 95.81 199 PHE A C 1
ATOM 1535 O O . PHE A 1 199 ? 3.800 9.772 -2.440 1.00 95.81 199 PHE A O 1
ATOM 1542 N N . ALA A 1 200 ? 3.003 11.625 -1.440 1.00 95.31 200 ALA A N 1
ATOM 1543 C CA . ALA A 1 200 ? 4.201 12.427 -1.685 1.00 95.31 200 ALA A 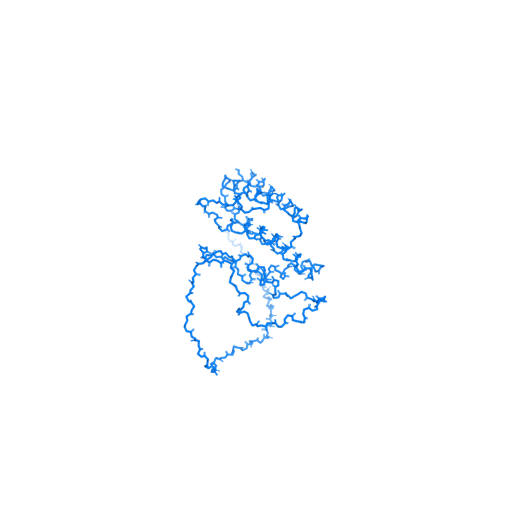CA 1
ATOM 1544 C C . ALA A 1 200 ? 5.419 11.853 -0.939 1.00 95.31 200 ALA A C 1
ATOM 1546 O O . ALA A 1 200 ? 6.420 11.556 -1.580 1.00 95.31 200 ALA A O 1
ATOM 1547 N N . ASP A 1 201 ? 5.287 11.564 0.360 1.00 94.25 201 ASP A N 1
ATOM 1548 C CA . ASP A 1 201 ? 6.379 10.995 1.168 1.00 94.25 201 ASP A CA 1
ATOM 1549 C C . ASP A 1 201 ? 6.864 9.639 0.618 1.00 94.25 201 ASP A C 1
ATOM 1551 O O . ASP A 1 201 ? 8.049 9.305 0.649 1.00 94.25 201 ASP A O 1
ATOM 1555 N N . ILE A 1 202 ? 5.942 8.830 0.089 1.00 94.19 202 ILE A N 1
ATOM 1556 C CA . ILE A 1 202 ? 6.284 7.546 -0.533 1.00 94.19 202 ILE A CA 1
ATOM 1557 C C . ILE A 1 202 ? 6.987 7.748 -1.869 1.00 94.19 202 ILE A C 1
ATOM 1559 O O . ILE A 1 202 ? 7.919 7.010 -2.171 1.00 94.19 202 ILE A O 1
ATOM 1563 N N . ILE A 1 203 ? 6.555 8.719 -2.674 1.00 95.19 203 ILE A N 1
ATOM 1564 C CA . ILE A 1 203 ? 7.223 9.045 -3.935 1.00 95.19 203 ILE A CA 1
ATOM 1565 C C . ILE A 1 203 ? 8.674 9.449 -3.667 1.00 95.19 203 ILE A C 1
ATOM 1567 O O . ILE A 1 203 ? 9.551 8.901 -4.327 1.00 95.19 203 ILE A O 1
ATOM 1571 N N . ASP A 1 204 ? 8.927 10.290 -2.663 1.00 94.38 204 ASP A N 1
ATOM 1572 C CA . ASP A 1 204 ? 10.286 10.687 -2.272 1.00 94.38 204 ASP A CA 1
ATOM 1573 C C . ASP A 1 204 ? 11.140 9.459 -1.892 1.00 94.38 204 ASP A C 1
ATOM 1575 O O . ASP A 1 204 ? 12.298 9.337 -2.295 1.00 94.38 204 ASP A O 1
ATOM 1579 N N . CYS A 1 205 ? 10.557 8.485 -1.183 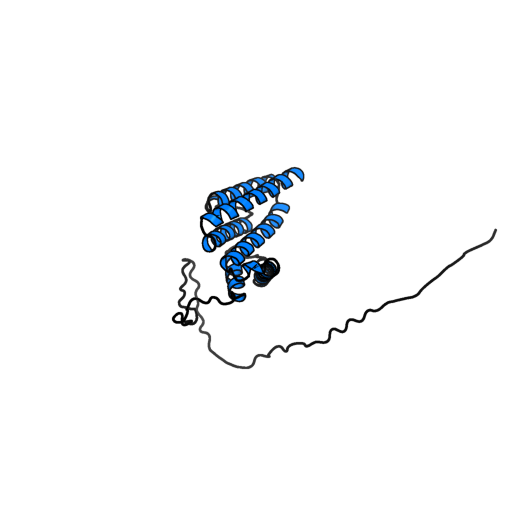1.00 92.00 205 CYS A N 1
ATOM 1580 C CA . CYS A 1 205 ? 11.232 7.222 -0.867 1.00 92.00 205 CYS A CA 1
ATOM 1581 C C . CYS A 1 205 ? 11.551 6.388 -2.123 1.00 92.00 205 CYS A C 1
ATOM 1583 O O . CYS A 1 205 ? 12.650 5.843 -2.234 1.00 92.00 205 CYS A O 1
ATOM 1585 N N . LEU A 1 206 ? 10.623 6.298 -3.083 1.00 92.25 206 LEU A N 1
ATOM 1586 C CA . LEU A 1 206 ? 10.843 5.583 -4.348 1.00 92.25 206 LEU A CA 1
ATOM 1587 C C . LEU A 1 206 ? 11.886 6.275 -5.237 1.00 92.25 206 LEU A C 1
ATOM 1589 O O . LEU A 1 206 ? 12.605 5.601 -5.976 1.00 92.25 206 LEU A O 1
ATOM 1593 N N . GLU A 1 207 ? 11.971 7.605 -5.184 1.00 90.75 207 GLU A N 1
ATOM 1594 C CA . GLU A 1 207 ? 13.028 8.366 -5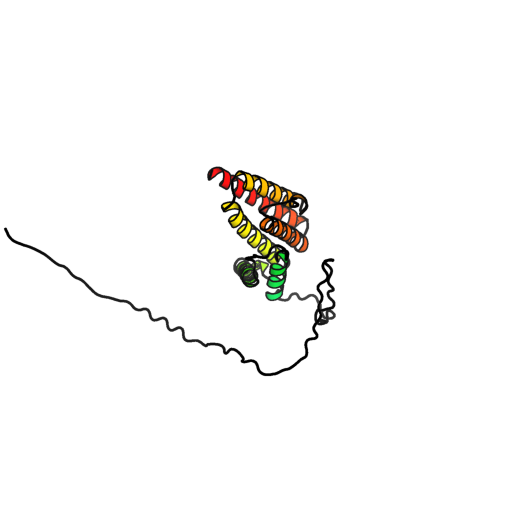.850 1.00 90.75 207 GLU A CA 1
ATOM 1595 C C . GLU A 1 207 ? 14.394 8.043 -5.243 1.00 90.75 207 GLU A C 1
ATOM 1597 O O . GLU A 1 207 ? 15.320 7.745 -5.996 1.00 90.75 207 GLU A O 1
ATOM 1602 N N . GLY A 1 208 ? 14.488 7.955 -3.913 1.00 88.62 208 GLY A N 1
ATOM 1603 C CA . GLY A 1 208 ? 15.695 7.486 -3.227 1.00 88.62 208 GLY A CA 1
ATOM 1604 C C . GLY A 1 208 ? 16.139 6.087 -3.674 1.00 88.62 208 GLY A C 1
ATOM 1605 O O . GLY A 1 208 ? 17.305 5.899 -4.015 1.00 88.62 208 GLY A O 1
ATOM 1606 N N . LEU A 1 209 ? 15.212 5.125 -3.776 1.00 85.06 209 LEU A N 1
ATOM 1607 C CA . LEU A 1 209 ? 15.519 3.775 -4.285 1.00 85.06 209 LEU A CA 1
ATOM 1608 C C . LEU A 1 209 ? 16.023 3.798 -5.735 1.00 85.06 209 LEU A C 1
ATOM 1610 O O . LEU A 1 209 ? 16.918 3.044 -6.114 1.00 85.06 209 LEU A O 1
ATOM 1614 N N . LYS A 1 210 ? 15.454 4.673 -6.569 1.00 84.56 210 LYS A N 1
ATOM 1615 C CA . LYS A 1 210 ? 15.886 4.846 -7.959 1.00 84.56 210 LYS A CA 1
ATOM 1616 C C . LYS A 1 210 ? 17.283 5.471 -8.049 1.00 84.56 210 LYS A C 1
ATOM 1618 O O . LYS A 1 210 ? 18.035 5.125 -8.958 1.00 84.56 210 LYS A O 1
ATOM 1623 N N . GLU A 1 211 ? 17.616 6.394 -7.154 1.00 85.62 211 GLU A N 1
ATOM 1624 C CA . GLU A 1 211 ? 18.956 6.977 -7.066 1.00 85.62 211 GLU A CA 1
ATOM 1625 C C . GLU A 1 211 ? 19.981 5.948 -6.591 1.00 85.62 211 GLU A C 1
ATOM 1627 O O . GLU A 1 211 ? 21.019 5.803 -7.230 1.00 85.62 211 GLU A O 1
ATOM 1632 N N . GLU A 1 212 ? 19.680 5.191 -5.532 1.00 81.44 212 GLU A N 1
ATOM 1633 C CA . GLU A 1 212 ? 20.545 4.119 -5.025 1.00 81.44 212 GLU A CA 1
ATOM 1634 C C . GLU A 1 212 ? 20.868 3.093 -6.116 1.00 81.44 212 GLU A C 1
ATOM 1636 O O . GLU A 1 212 ? 22.033 2.767 -6.348 1.00 81.44 212 GLU A O 1
ATOM 1641 N N . ALA A 1 213 ? 19.840 2.662 -6.845 1.00 75.31 213 ALA A N 1
ATOM 1642 C CA . ALA A 1 213 ? 19.963 1.783 -7.995 1.00 75.31 213 ALA A CA 1
ATOM 1643 C C . ALA A 1 213 ? 20.987 2.274 -9.033 1.00 75.31 213 ALA A C 1
ATOM 1645 O O . ALA A 1 213 ? 21.763 1.472 -9.546 1.00 75.31 213 ALA A O 1
ATOM 1646 N N . ALA A 1 214 ? 21.020 3.579 -9.319 1.00 77.06 214 ALA A N 1
ATOM 1647 C CA . ALA A 1 214 ? 21.933 4.158 -10.302 1.00 77.06 214 ALA A CA 1
ATOM 1648 C C . ALA A 1 214 ? 23.404 4.170 -9.841 1.00 77.06 214 ALA A C 1
ATOM 1650 O O . ALA A 1 214 ? 24.295 4.268 -10.679 1.00 77.06 214 ALA A O 1
ATOM 1651 N N . TYR A 1 215 ? 23.669 4.087 -8.532 1.00 77.62 215 TYR A N 1
ATOM 1652 C CA . TYR A 1 215 ? 25.029 4.001 -7.982 1.00 77.62 215 TYR A CA 1
ATOM 1653 C C . TYR A 1 215 ? 25.564 2.567 -7.889 1.00 77.62 215 TYR A C 1
ATOM 1655 O O . TYR A 1 215 ? 26.770 2.382 -7.726 1.00 77.62 215 TYR A O 1
ATOM 1663 N N . GLN A 1 216 ? 24.686 1.564 -7.941 1.00 68.69 216 GLN A N 1
ATOM 1664 C CA . GLN A 1 216 ? 25.056 0.145 -7.900 1.00 68.69 216 GLN A CA 1
ATOM 1665 C C . GLN A 1 216 ? 25.404 -0.427 -9.291 1.00 68.69 216 GLN A C 1
ATOM 1667 O O . GLN A 1 216 ? 25.890 -1.555 -9.377 1.00 68.69 216 GLN A O 1
ATOM 1672 N N . GLU A 1 217 ? 25.156 0.343 -10.355 1.00 61.66 217 GLU A N 1
ATOM 1673 C CA . GLU A 1 217 ? 25.454 0.040 -11.767 1.00 61.66 217 GLU A CA 1
ATOM 1674 C C . GLU A 1 217 ? 26.846 0.528 -12.196 1.00 61.66 217 GLU A C 1
ATOM 1676 O O . GLU A 1 217 ? 27.507 -0.208 -12.967 1.00 61.66 217 GLU A O 1
#

Secondary structure (DSSP, 8-state):
-------------------------PPPPP-------PPP--------S---GGGS----GGG---------HHHHHHHHHHHTPPPTT-------HHHHHHHHHHHHHH-GGGTT-HHHHHHHHHHHHHHHHHHHHHHTS-HHHHHHHHHHHHHHHHTT-SGGG--SS-TTHHHHHHHHHHHHHHHHHS-HHHHHHHHHHHHHHHHHHHHHHHH--

Radius of gyration: 26.45 Å; chains: 1; bounding box: 101×53×54 Å

Foldseek 3Di:
DDDDDDDDDDDDDDDDDDDDDDDDDDDDDDDDDDDDDDDDDDPDDDDDPPPDPPPDDPDPCVPPDPDPDQDDLVVLLVLLLVLLDDDPVPPDDPRDSVVSSVLLVVCCVVCVVCRRVSLVSQLSSLVVVLVVVLLVVLVPDDLVVSVVVLVLLLVCLQVLHLVSLDDPDDPVSSNSSSSVSSSVSCVVRDDPVVSNVVSVVVNVVSVVSNVVSVVVD